Protein AF-0000000072516750 (afdb_homodimer)

Sequence (232 aa):
MKQQMDLGKLLRKIYVVDNKFLSPRYSSKEVYVRATDTNRTIVSALSNLVGMFGQQDIGHKPDIDFPSAADWPVGFVPVAVHTLDKPTDYVSNTCFRYCNFYGEVSALIVVGNMFAMKQQMDLGKLLRKIYVVDNKFLSPRYSSKEVYVRATDTNRTIVSALSNLVGMFGQQDIGHKPDIDFPSAADWPVGFVPVAVHTLDKPTDYVSNTCFRYCNFYGEVSALIVVGNMFA

Radius of gyration: 17.57 Å; Cα contacts (8 Å, |Δi|>4): 391; chains: 2; bounding box: 39×52×45 Å

Foldseek 3Di:
DQVLLVLLLVVLCVCCNPVNVDDLADDCVRDAAEFAPDPVGQVSRQSSVCNNHQAPPSDDDDPPQHHPDPPDPHSGGDDDYHHDPPPPPVPVVCPVCVVPDDPPPPPPPCPDPPPD/DQVLLVLLLVVLCVCCPPVVVDDLADDCVRDAAEFAPDPVGQVSRQSSVCNNHQAPPSDDDDPPQHHPDPPDPHSGGDDDYHHDPPPPPVPVVCPVVVVPDDPPPPPPPCPDPPPD

Solvent-accessible surface area (backbone atoms only — not comparable to full-atom values): 12990 Å² total; per-residue (Å²): 87,59,66,33,19,51,51,14,38,51,49,28,44,48,37,31,65,72,62,52,74,41,67,70,47,90,43,79,79,51,46,50,42,44,28,59,71,44,60,65,36,35,35,36,45,52,24,18,45,32,32,46,56,6,42,70,92,55,72,71,45,74,68,74,58,32,57,83,45,92,68,48,26,54,32,51,44,80,72,49,60,43,49,45,73,63,73,78,48,87,72,60,68,52,59,70,50,66,69,55,82,66,88,45,49,64,48,69,53,71,57,63,80,67,84,116,88,58,67,34,20,51,51,15,36,51,48,29,44,49,38,32,64,73,62,53,75,42,66,69,46,90,44,78,80,51,46,50,43,43,26,60,70,45,60,65,35,36,36,36,44,53,24,19,44,33,32,46,54,5,40,71,89,54,71,71,44,74,68,74,56,33,58,84,45,92,68,48,28,54,31,51,44,80,71,47,61,43,49,43,73,62,74,78,48,86,72,57,67,51,57,71,51,62,70,49,86,64,86,46,51,66,48,68,55,71,60,64,79,68,85,113

Organism: Oesophagostomum dentatum (NCBI:txid61180)

InterPro domains:
  IPR000560 Histidine phosphatase superfamily, clade-2 [PF00328] (1-89)
  IPR000560 Histidine phosphatase superfamily, clade-2 [cd07061] (1-93)
  IPR029033 Histidine phosphatase superfamily [G3DSA:3.40.50.1240] (1-108)
  IPR029033 Histidine phosphatase superfamily [SSF53254] (1-99)
  IPR050645 Histidine Acid Phosphatase [PTHR11567] (1-82)

pLDDT: mean 78.09, std 26.1, range [25.5, 97.94]

Secondary structure (DSSP, 8-state):
-HHHHHHHHHHHIIIIIIS--S-SS--TTTEEEEEESSHHHHHHHHHHHHHHH-STTSS--BTTTB---TTSPBT-----EEEE-----SSTTSTTTTSSSS--EE------GGG-/-HHHHHHHHHHHIIIIIIS--S-SS--TTTEEEEEESSHHHHHHHHHHHHHHH-STTSS--BTTTB---TTSPBT-----EEEE-----SSGGGTTTTS-SS--EE------GGG-

Structure (mmCIF, N/CA/C/O backbone):
data_AF-0000000072516750-model_v1
#
loop_
_entity.id
_entity.type
_entity.pdbx_description
1 polymer 'acid phosphatase'
#
loop_
_atom_site.group_PDB
_atom_site.id
_atom_site.type_symbol
_atom_site.label_atom_id
_atom_site.label_alt_id
_atom_site.label_comp_id
_atom_site.label_asym_id
_atom_site.label_entity_id
_atom_site.label_seq_id
_atom_site.pdbx_PDB_ins_code
_atom_site.Cartn_x
_atom_site.Cartn_y
_atom_site.Cartn_z
_atom_site.occupancy
_atom_site.B_iso_or_equiv
_atom_site.auth_seq_id
_atom_site.auth_comp_id
_atom_site.auth_asym_id
_atom_site.auth_atom_id
_atom_site.pdbx_PDB_model_num
ATOM 1 N N . MET A 1 1 ? -13.133 1.571 -0.778 1 96.75 1 MET A N 1
ATOM 2 C CA . MET A 1 1 ? -11.844 2.193 -1.064 1 96.75 1 MET A CA 1
ATOM 3 C C . MET A 1 1 ? -12.023 3.646 -1.492 1 96.75 1 MET A C 1
ATOM 5 O O . MET A 1 1 ? -11.367 4.539 -0.958 1 96.75 1 MET A O 1
ATOM 9 N N . LYS A 1 2 ? -12.992 3.941 -2.33 1 96.19 2 LYS A N 1
ATOM 10 C CA . LYS A 1 2 ? -13.18 5.309 -2.807 1 96.19 2 LYS A CA 1
ATOM 11 C C . LYS A 1 2 ? -13.523 6.25 -1.657 1 96.19 2 LYS A C 1
ATOM 13 O O . LYS A 1 2 ? -13.016 7.371 -1.593 1 96.19 2 LYS A O 1
ATOM 18 N N . GLN A 1 3 ? -14.414 5.773 -0.803 1 96.12 3 GLN A N 1
ATOM 19 C CA . GLN A 1 3 ? -14.797 6.582 0.349 1 96.12 3 GLN A CA 1
ATOM 20 C C . GLN A 1 3 ? -13.594 6.898 1.227 1 96.12 3 GLN A C 1
ATOM 22 O O . GLN A 1 3 ? -13.438 8.031 1.692 1 96.12 3 GLN A O 1
ATOM 27 N N . GLN A 1 4 ? -12.766 5.93 1.454 1 96.94 4 GLN A N 1
ATOM 28 C CA . GLN A 1 4 ? -11.57 6.137 2.264 1 96.94 4 GLN A CA 1
ATOM 29 C C . GLN A 1 4 ? -10.586 7.066 1.563 1 96.94 4 GLN A C 1
ATOM 31 O O . GLN A 1 4 ? -9.945 7.898 2.209 1 96.94 4 GLN A O 1
ATOM 36 N N . MET A 1 5 ? -10.445 6.977 0.256 1 97.31 5 MET A N 1
ATOM 37 C CA . MET A 1 5 ? -9.602 7.902 -0.496 1 97.31 5 MET A CA 1
ATOM 38 C C . MET A 1 5 ? -10.102 9.336 -0.343 1 97.31 5 MET A C 1
ATOM 40 O O . MET A 1 5 ? -9.305 10.25 -0.127 1 97.31 5 MET A O 1
ATOM 44 N N . ASP A 1 6 ? -11.414 9.469 -0.404 1 96.88 6 ASP A N 1
ATOM 45 C CA . ASP A 1 6 ? -11.992 10.805 -0.267 1 96.88 6 ASP A CA 1
ATOM 46 C C . ASP A 1 6 ? -11.758 11.359 1.135 1 96.88 6 ASP A C 1
ATOM 48 O O . ASP A 1 6 ? -11.5 12.555 1.298 1 96.88 6 ASP A O 1
ATOM 52 N N . LEU A 1 7 ? -11.945 10.477 2.09 1 97.06 7 LEU A N 1
ATOM 53 C CA . LEU A 1 7 ? -11.617 10.898 3.447 1 97.06 7 LEU A CA 1
ATOM 54 C C . LEU A 1 7 ? -10.164 11.328 3.553 1 97.06 7 LEU A C 1
ATOM 56 O O . LEU A 1 7 ? -9.844 12.328 4.203 1 97.06 7 LEU A O 1
ATOM 60 N N . GLY A 1 8 ? -9.266 10.578 2.977 1 96.31 8 GLY A N 1
ATOM 61 C CA . GLY A 1 8 ? -7.859 10.953 2.938 1 96.31 8 GLY A CA 1
ATOM 62 C C . GLY A 1 8 ? -7.621 12.312 2.322 1 96.31 8 GLY A C 1
ATOM 63 O O . GLY A 1 8 ? -6.801 13.094 2.82 1 96.31 8 GLY A O 1
ATOM 64 N N . LYS A 1 9 ? -8.281 12.609 1.269 1 96.75 9 LYS A N 1
ATOM 65 C CA . LYS A 1 9 ? -8.164 13.922 0.633 1 96.75 9 LYS A CA 1
ATOM 66 C C . LYS A 1 9 ? -8.586 15.031 1.589 1 96.75 9 LYS A C 1
ATOM 68 O O . LYS A 1 9 ? -7.965 16.094 1.621 1 96.75 9 LYS A O 1
ATOM 73 N N . LEU A 1 10 ? -9.672 14.766 2.26 1 96.81 10 LEU A N 1
ATOM 74 C CA . LEU A 1 10 ? -10.133 15.75 3.23 1 96.81 10 LEU A CA 1
ATOM 75 C C . LEU A 1 10 ? -9.094 15.969 4.324 1 96.81 10 LEU A C 1
ATOM 77 O O . LEU A 1 10 ? -8.836 17.109 4.723 1 96.81 10 LEU A O 1
ATOM 81 N N . LEU A 1 11 ? -8.477 14.898 4.824 1 95.19 11 LEU A N 1
ATOM 82 C CA . LEU A 1 11 ? -7.441 15.016 5.844 1 95.19 11 LEU A CA 1
ATOM 83 C C . LEU A 1 11 ? -6.246 15.805 5.32 1 95.19 11 LEU A C 1
ATOM 85 O O . LEU A 1 11 ? -5.664 16.609 6.043 1 95.19 11 LEU A O 1
ATOM 89 N N . ARG A 1 12 ? -5.914 15.555 4.141 1 95.81 12 ARG A N 1
ATOM 90 C CA . ARG A 1 12 ? -4.832 16.328 3.541 1 95.81 12 ARG A CA 1
ATOM 91 C C . ARG A 1 12 ? -5.168 17.812 3.52 1 95.81 12 ARG A C 1
ATOM 93 O O . ARG A 1 12 ? -4.324 18.656 3.85 1 95.81 12 ARG A O 1
ATOM 100 N N . LYS A 1 13 ? -6.359 18.109 3.061 1 96.62 13 LYS A N 1
ATOM 101 C CA . LYS A 1 13 ? -6.781 19.516 3.025 1 96.62 13 LYS A CA 1
ATOM 102 C C . LYS A 1 13 ? -6.648 20.156 4.398 1 96.62 13 LYS A C 1
ATOM 104 O O . LYS A 1 13 ? -6.125 21.266 4.52 1 96.62 13 LYS A O 1
ATOM 109 N N . ILE A 1 14 ? -7.008 19.469 5.363 1 95.88 14 ILE A N 1
ATOM 110 C CA . ILE A 1 14 ? -7.047 20.016 6.715 1 95.88 14 ILE A CA 1
ATOM 111 C C . ILE A 1 14 ? -5.625 20.125 7.266 1 95.88 14 ILE A C 1
ATOM 113 O O . ILE A 1 14 ? -5.211 21.188 7.734 1 95.88 14 ILE A O 1
ATOM 117 N N . TYR A 1 15 ? -4.836 19.031 7.203 1 93.56 15 TYR A N 1
ATOM 118 C CA . TYR A 1 15 ? -3.596 18.938 7.965 1 93.56 15 TYR A CA 1
ATOM 119 C C . TYR A 1 15 ? -2.406 19.422 7.145 1 93.56 15 TYR A C 1
ATOM 121 O O . TYR A 1 15 ? -1.373 19.797 7.699 1 93.56 15 TYR A O 1
ATOM 129 N N . VAL A 1 16 ? -2.488 19.359 5.863 1 94.88 16 VAL A N 1
ATOM 130 C CA . VAL A 1 16 ? -1.365 19.75 5.012 1 94.88 16 VAL A CA 1
ATOM 131 C C . VAL A 1 16 ? -1.616 21.125 4.41 1 94.88 16 VAL A C 1
ATOM 133 O O . VAL A 1 16 ? -0.763 22.016 4.492 1 94.88 16 VAL A O 1
ATOM 136 N N . VAL A 1 17 ? -2.781 21.359 3.859 1 96.12 17 VAL A N 1
ATOM 137 C CA . VAL A 1 17 ? -3.049 22.562 3.098 1 96.12 17 VAL A CA 1
ATOM 138 C C . VAL A 1 17 ? -3.451 23.688 4.047 1 96.12 17 VAL A C 1
ATOM 140 O O . VAL A 1 17 ? -2.793 24.734 4.098 1 96.12 17 VAL A O 1
ATOM 143 N N . ASP A 1 18 ? -4.457 23.516 4.793 1 97.19 18 ASP A N 1
ATOM 144 C CA . ASP A 1 18 ? -5.043 24.609 5.578 1 97.19 18 ASP A CA 1
ATOM 145 C C . ASP A 1 18 ? -4.191 24.906 6.809 1 97.19 18 ASP A C 1
ATOM 147 O O . ASP A 1 18 ? -3.861 26.078 7.062 1 97.19 18 ASP A O 1
ATOM 151 N N . ASN A 1 19 ? -3.832 23.859 7.594 1 96.25 19 ASN A N 1
ATOM 152 C CA . ASN A 1 19 ? -3.15 24.078 8.867 1 96.25 19 ASN A CA 1
ATOM 153 C C . ASN A 1 19 ? -1.636 23.969 8.719 1 96.25 19 ASN A C 1
ATOM 155 O O . ASN A 1 19 ? -0.89 24.422 9.594 1 96.25 19 ASN A O 1
ATOM 159 N N . LYS A 1 20 ? -1.204 23.375 7.652 1 95.31 20 LYS A N 1
ATOM 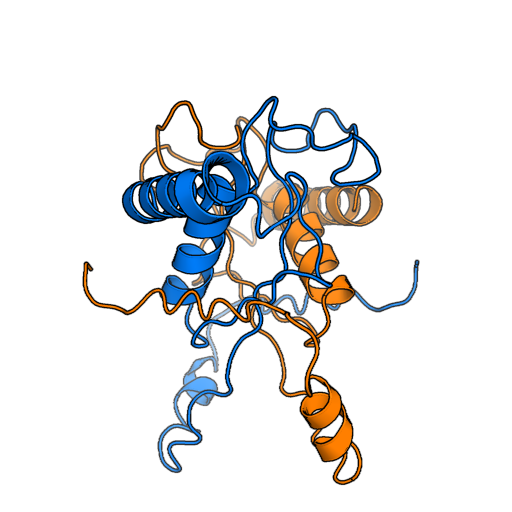160 C CA . LYS A 1 20 ? 0.217 23.203 7.367 1 95.31 20 LYS A CA 1
ATOM 161 C C . LYS A 1 20 ? 0.929 22.516 8.523 1 95.31 20 LYS A C 1
ATOM 163 O O . LYS A 1 20 ? 2.049 22.875 8.883 1 95.31 20 LYS A O 1
ATOM 168 N N . PHE A 1 21 ? 0.2 21.656 9.211 1 94.25 21 PHE A N 1
ATOM 169 C CA . PHE A 1 21 ? 0.727 20.891 10.328 1 94.25 21 PHE A CA 1
ATOM 170 C C . PHE A 1 21 ? 1.684 19.812 9.836 1 94.25 21 PHE A C 1
ATOM 172 O O . PHE A 1 21 ? 2.691 19.516 10.484 1 94.25 21 PHE A O 1
ATOM 179 N N . LEU A 1 22 ? 1.36 19.297 8.688 1 93.19 22 LEU A N 1
ATOM 180 C CA . LEU A 1 22 ? 2.17 18.25 8.086 1 93.19 22 LEU A CA 1
ATOM 181 C C . LEU A 1 22 ? 2.852 18.75 6.816 1 93.19 22 LEU A C 1
ATOM 183 O O . LEU A 1 22 ? 2.332 19.641 6.137 1 93.19 22 LEU A O 1
ATOM 187 N N . SER A 1 23 ? 3.986 18.141 6.57 1 94.19 23 SER A N 1
ATOM 188 C CA . SER A 1 23 ? 4.664 18.422 5.309 1 94.19 23 SER A CA 1
ATOM 189 C C . SER A 1 23 ? 3.838 17.938 4.117 1 94.19 23 SER A C 1
ATOM 191 O O . SER A 1 23 ? 3.086 16.969 4.227 1 94.19 23 SER A O 1
ATOM 193 N N . PRO A 1 24 ? 3.994 18.609 3.008 1 95 24 PRO A N 1
ATOM 194 C CA . PRO A 1 24 ? 3.25 18.188 1.821 1 95 24 PRO A CA 1
ATOM 195 C C . PRO A 1 24 ? 3.623 16.766 1.367 1 95 24 PRO A C 1
ATOM 197 O O . PRO A 1 24 ? 2.789 16.062 0.801 1 95 24 PRO A O 1
ATOM 200 N N . ARG A 1 25 ? 4.859 16.438 1.565 1 96.5 25 ARG A N 1
ATOM 201 C CA . ARG A 1 25 ? 5.312 15.078 1.267 1 96.5 25 ARG A CA 1
ATOM 202 C C . ARG A 1 25 ? 5.238 14.188 2.504 1 96.5 25 ARG A C 1
ATOM 204 O O . ARG A 1 25 ? 5.434 14.664 3.625 1 96.5 25 ARG A O 1
ATOM 211 N N . TYR A 1 26 ? 5.02 12.945 2.275 1 95.5 26 TYR A N 1
ATOM 212 C CA . TYR A 1 26 ? 4.98 12.008 3.391 1 95.5 26 TYR A CA 1
ATOM 213 C C . TYR A 1 26 ? 6.34 11.906 4.074 1 95.5 26 TYR A C 1
ATOM 215 O O . TYR A 1 26 ? 7.375 11.844 3.408 1 95.5 26 TYR A O 1
ATOM 223 N N . SER A 1 27 ? 6.207 11.898 5.352 1 91.75 27 SER A N 1
ATOM 224 C CA . SER A 1 27 ? 7.352 11.609 6.207 1 91.75 27 SER A CA 1
ATOM 225 C C . SER A 1 27 ? 6.957 10.719 7.375 1 91.75 27 SER A C 1
ATOM 227 O O . SER A 1 27 ? 6.039 11.047 8.133 1 91.75 27 SER A O 1
ATOM 229 N N . SER A 1 28 ? 7.711 9.57 7.5 1 89.56 28 SER A N 1
ATOM 230 C CA . SER A 1 28 ? 7.418 8.648 8.594 1 89.56 28 SER A CA 1
ATOM 231 C C . SER A 1 28 ? 7.715 9.289 9.945 1 89.56 28 SER A C 1
ATOM 233 O O . SER A 1 28 ? 7.305 8.766 10.992 1 89.56 28 SER A O 1
ATOM 235 N N . LYS A 1 29 ? 8.422 10.391 9.906 1 87.94 29 LYS A N 1
ATOM 236 C CA . LYS A 1 29 ? 8.711 11.117 11.148 1 87.94 29 LYS A CA 1
ATOM 237 C C . LYS A 1 29 ? 7.496 11.922 11.602 1 87.94 29 LYS A C 1
ATOM 239 O O . LYS A 1 29 ? 7.402 12.297 12.773 1 87.94 29 LYS A O 1
ATOM 244 N N . GLU A 1 30 ? 6.656 12.25 10.633 1 91.94 30 GLU A N 1
ATOM 245 C CA . GLU A 1 30 ? 5.52 13.109 10.93 1 91.94 30 GLU A CA 1
ATOM 246 C C . GLU A 1 30 ? 4.234 12.297 11.07 1 91.94 30 GLU A C 1
ATOM 248 O O . GLU A 1 30 ? 3.299 12.719 11.758 1 91.94 30 GLU A O 1
ATOM 253 N N . VAL A 1 31 ? 4.191 11.156 10.414 1 91.81 31 VAL A N 1
ATOM 254 C CA . VAL A 1 31 ? 2.934 10.43 10.305 1 91.81 31 VAL A CA 1
ATOM 255 C C . VAL A 1 31 ? 3.17 8.945 10.594 1 91.81 31 VAL A C 1
ATOM 257 O O . VAL A 1 31 ? 3.99 8.305 9.938 1 91.81 31 VAL A O 1
ATOM 260 N N . TYR A 1 32 ? 2.521 8.406 11.547 1 89.69 32 TYR A N 1
ATOM 261 C CA . TYR A 1 32 ? 2.504 6.988 11.891 1 89.69 32 TYR A CA 1
ATOM 262 C C . TYR A 1 32 ? 1.104 6.406 11.734 1 89.69 32 TYR A C 1
ATOM 264 O O . TYR A 1 32 ? 0.141 6.934 12.305 1 89.69 32 TYR A O 1
ATOM 272 N N . VAL A 1 33 ? 0.977 5.352 11.023 1 92.19 33 VAL A N 1
ATOM 273 C CA . VAL A 1 33 ? -0.334 4.797 10.703 1 92.19 33 VAL A CA 1
ATOM 274 C C . VAL A 1 33 ? -0.442 3.375 11.258 1 92.19 33 VAL A C 1
ATOM 276 O O . VAL A 1 33 ? 0.438 2.543 11.023 1 92.19 33 VAL A O 1
ATOM 279 N N . ARG A 1 34 ? -1.539 3.154 11.922 1 89.81 34 ARG A N 1
ATOM 280 C CA . ARG A 1 34 ? -1.826 1.821 12.445 1 89.81 34 ARG A CA 1
ATOM 281 C C . ARG A 1 34 ? -3.258 1.406 12.125 1 89.81 34 ARG A C 1
ATOM 283 O O . ARG A 1 34 ? -4.172 2.232 12.148 1 89.81 34 ARG A O 1
ATOM 290 N N . ALA A 1 35 ? -3.391 0.136 11.867 1 89 35 ALA A N 1
ATOM 291 C CA . ALA A 1 35 ? -4.703 -0.463 11.641 1 89 35 ALA A CA 1
ATOM 292 C C . ALA A 1 35 ? -4.848 -1.777 12.406 1 89 35 ALA A C 1
ATOM 294 O O . ALA A 1 35 ? -3.852 -2.361 12.836 1 89 35 ALA A O 1
ATOM 295 N N . THR A 1 36 ? -6.098 -2.213 12.742 1 85.88 36 THR A N 1
ATOM 296 C CA . THR A 1 36 ? -6.285 -3.59 13.18 1 85.88 36 THR A CA 1
ATOM 297 C C . THR A 1 36 ? -5.797 -4.57 12.117 1 85.88 36 THR A C 1
ATOM 299 O O . THR A 1 36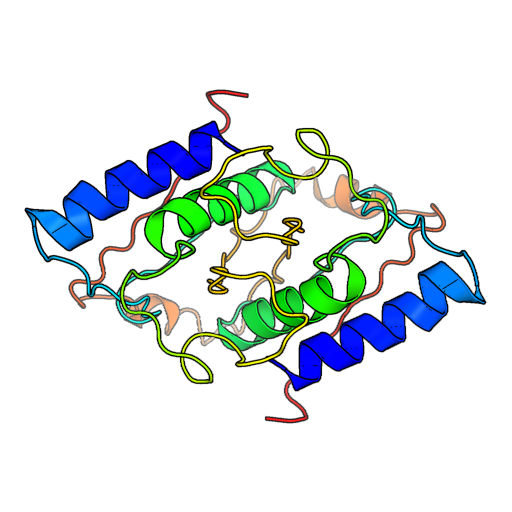 ? -5.785 -4.246 10.93 1 85.88 36 THR A O 1
ATOM 302 N N . ASP A 1 37 ? -5.496 -5.754 12.508 1 84.88 37 ASP A N 1
ATOM 303 C CA . ASP A 1 37 ? -4.832 -6.695 11.609 1 84.88 37 ASP A CA 1
ATOM 304 C C . ASP A 1 37 ? -5.852 -7.52 10.828 1 84.88 37 ASP A C 1
ATOM 306 O O . ASP A 1 37 ? -5.957 -8.734 11.023 1 84.88 37 ASP A O 1
ATOM 310 N N . THR A 1 38 ? -6.613 -6.934 10.008 1 88.31 38 THR A N 1
ATOM 311 C CA . THR A 1 38 ? -7.488 -7.594 9.039 1 88.31 38 THR A CA 1
ATOM 312 C C . THR A 1 38 ? -7.254 -7.043 7.637 1 88.31 38 THR A C 1
ATOM 314 O O . THR A 1 38 ? -6.816 -5.902 7.477 1 88.31 38 THR A O 1
ATOM 317 N N . ASN A 1 39 ? -7.539 -7.809 6.617 1 92 39 ASN A N 1
ATOM 318 C CA . ASN A 1 39 ? -7.379 -7.371 5.234 1 92 39 ASN A CA 1
ATOM 319 C C . ASN A 1 39 ? -8.133 -6.074 4.965 1 92 39 ASN A C 1
ATOM 321 O O . ASN A 1 39 ? -7.594 -5.148 4.355 1 92 39 ASN A O 1
ATOM 325 N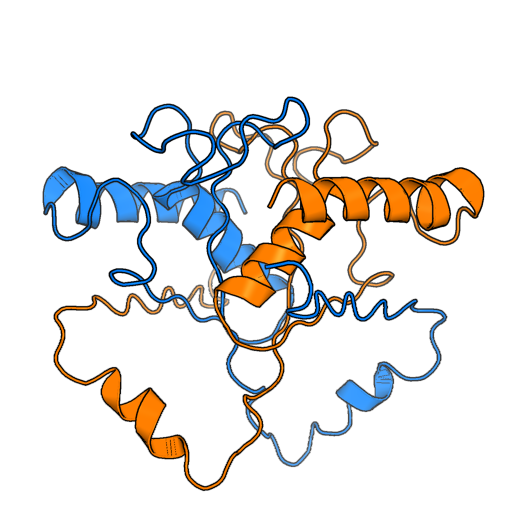 N . ARG A 1 40 ? -9.305 -6.051 5.43 1 93.06 40 ARG A N 1
ATOM 326 C CA . ARG A 1 40 ? -10.18 -4.918 5.133 1 93.06 40 ARG A CA 1
ATOM 327 C C . ARG A 1 40 ? -9.641 -3.637 5.762 1 93.06 40 ARG A C 1
ATOM 329 O O . ARG A 1 40 ? -9.57 -2.598 5.102 1 93.06 40 ARG A O 1
ATOM 336 N N . THR A 1 41 ? -9.258 -3.662 7.023 1 93.69 41 THR A N 1
ATOM 337 C CA . THR A 1 41 ? -8.852 -2.436 7.703 1 93.69 41 THR A CA 1
ATOM 338 C C . THR A 1 41 ? -7.516 -1.938 7.168 1 93.69 41 THR A C 1
ATOM 340 O O . THR A 1 41 ? -7.285 -0.729 7.078 1 93.69 41 THR A O 1
ATOM 343 N N . ILE A 1 42 ? -6.703 -2.832 6.824 1 94.88 42 ILE A N 1
ATOM 344 C CA . ILE A 1 42 ? -5.414 -2.455 6.258 1 94.88 42 ILE A CA 1
ATOM 345 C C . ILE A 1 42 ? -5.621 -1.807 4.891 1 94.88 42 ILE A C 1
ATOM 347 O O . ILE A 1 42 ? -5.09 -0.727 4.621 1 94.88 42 ILE A O 1
ATOM 351 N N . VAL A 1 43 ? -6.457 -2.383 4.066 1 97.75 43 VAL A N 1
ATOM 352 C CA . VAL A 1 43 ? -6.734 -1.848 2.738 1 97.75 43 VAL A CA 1
ATOM 353 C C . VAL A 1 43 ? -7.469 -0.514 2.861 1 97.75 43 VAL A C 1
ATOM 355 O O . VAL A 1 43 ? -7.219 0.412 2.086 1 97.75 43 VAL A O 1
ATOM 358 N N . SER A 1 44 ? -8.344 -0.439 3.881 1 96.88 44 SER A N 1
ATOM 359 C CA . SER A 1 44 ? -9.008 0.832 4.148 1 96.88 44 SER A CA 1
ATOM 360 C C . SER A 1 44 ? -8 1.925 4.48 1 96.88 44 SER A C 1
ATOM 362 O O . SER A 1 44 ? -8.094 3.039 3.961 1 96.88 44 SER A O 1
ATOM 364 N N . ALA A 1 45 ? -7.035 1.603 5.273 1 97 45 ALA A N 1
ATOM 365 C CA . ALA A 1 45 ? -5.992 2.559 5.637 1 97 45 ALA A CA 1
ATOM 366 C C . ALA A 1 45 ? -5.148 2.939 4.426 1 97 45 ALA A C 1
ATOM 368 O O . ALA A 1 45 ? -4.836 4.113 4.223 1 97 45 ALA A O 1
ATOM 369 N N . LEU A 1 46 ? -4.75 1.958 3.611 1 97.94 46 LEU A N 1
ATOM 370 C CA . LEU A 1 46 ? -4.004 2.225 2.387 1 97.94 46 LEU A CA 1
ATOM 371 C C . LEU A 1 46 ? -4.785 3.162 1.47 1 97.94 46 LEU A C 1
ATOM 373 O O . LEU A 1 46 ? -4.207 4.082 0.881 1 97.94 46 LEU A O 1
ATOM 377 N N . SER A 1 47 ? -6.059 2.943 1.389 1 97.62 47 SER A N 1
ATOM 378 C CA . SER A 1 47 ? -6.91 3.771 0.542 1 97.62 47 SER A CA 1
ATOM 379 C C . SER A 1 47 ? -6.977 5.207 1.058 1 97.62 47 SER A C 1
ATOM 381 O O . SER A 1 47 ? -6.957 6.156 0.271 1 97.62 47 SER A O 1
ATOM 383 N N . ASN A 1 48 ? -7.098 5.34 2.334 1 97 48 ASN A N 1
ATOM 384 C CA . ASN A 1 48 ? -7.047 6.66 2.951 1 97 48 ASN A CA 1
ATOM 385 C C . ASN A 1 48 ? -5.742 7.383 2.625 1 97 48 ASN A C 1
ATOM 387 O O . ASN A 1 48 ? -5.754 8.562 2.264 1 97 48 ASN A O 1
ATOM 391 N N . LEU A 1 49 ? -4.645 6.676 2.709 1 97.62 49 LEU A N 1
ATOM 392 C CA . LEU A 1 49 ? -3.316 7.238 2.496 1 97.62 49 LEU A CA 1
ATOM 393 C C . LEU A 1 49 ? -3.113 7.613 1.031 1 97.62 49 LEU A C 1
ATOM 395 O O . LEU A 1 49 ? -2.385 8.562 0.723 1 97.62 49 LEU A O 1
ATOM 399 N N . VAL A 1 50 ? -3.727 6.902 0.107 1 97.75 50 VAL A N 1
ATOM 400 C CA . VAL A 1 50 ? -3.732 7.312 -1.293 1 97.75 50 VAL A CA 1
ATOM 401 C C . VAL A 1 50 ? -4.336 8.711 -1.419 1 97.75 50 VAL A C 1
ATOM 403 O O . VAL A 1 50 ? -3.826 9.547 -2.168 1 97.75 50 VAL A O 1
ATOM 406 N N . GLY A 1 51 ? -5.41 8.906 -0.721 1 97.19 51 GLY A N 1
ATOM 407 C CA . GLY A 1 51 ? -6.004 10.234 -0.728 1 97.19 51 GLY A CA 1
ATOM 408 C C . GLY A 1 51 ? -5.098 11.297 -0.13 1 97.19 51 GLY A C 1
ATOM 409 O O . GLY A 1 51 ? -5.004 12.406 -0.656 1 97.19 51 GLY A O 1
ATOM 410 N N . MET A 1 52 ? -4.418 10.969 0.918 1 96.56 52 MET A N 1
ATOM 411 C CA . MET A 1 52 ? -3.617 11.945 1.649 1 96.56 52 MET A CA 1
ATOM 412 C C . MET A 1 52 ? -2.312 12.234 0.916 1 96.56 52 MET A C 1
ATOM 414 O O . MET A 1 52 ? -1.852 13.383 0.894 1 96.56 52 MET A O 1
ATOM 418 N N . PHE A 1 53 ? -1.72 11.094 0.309 1 96.75 53 PHE A N 1
ATOM 419 C CA . PHE A 1 53 ? -0.34 11.258 -0.133 1 96.75 53 PHE A CA 1
ATOM 420 C C . PHE A 1 53 ? -0.147 10.68 -1.529 1 96.75 53 PHE A C 1
ATOM 422 O O . PHE A 1 53 ? 0.917 10.844 -2.131 1 96.75 53 PHE A O 1
ATOM 429 N N . GLY A 1 54 ? -1.068 9.844 -2.062 1 90.94 54 GLY A N 1
ATOM 430 C CA . GLY A 1 54 ? -0.897 9.094 -3.297 1 90.94 54 GLY A CA 1
ATOM 431 C C . GLY A 1 54 ? -1.487 9.797 -4.508 1 90.94 54 GLY A C 1
ATOM 432 O O . GLY A 1 54 ? -1.938 9.141 -5.449 1 90.94 54 GLY A O 1
ATOM 433 N N . GLN A 1 55 ? -1.545 11.133 -4.648 1 83.31 55 GLN A N 1
ATOM 434 C CA . GLN A 1 55 ? -2.102 11.867 -5.777 1 83.31 55 GLN A CA 1
ATOM 435 C C . GLN A 1 55 ? -0.995 12.461 -6.645 1 83.31 55 GLN A C 1
ATOM 437 O O . GLN A 1 55 ? 0.119 12.688 -6.168 1 83.31 55 GLN A O 1
ATOM 442 N N . GLN A 1 56 ? -1.357 12.633 -7.82 1 84.31 56 GLN A N 1
ATOM 443 C CA . GLN A 1 56 ? -0.405 13.227 -8.75 1 84.31 56 GLN A CA 1
ATOM 444 C C . GLN A 1 56 ? -0.182 14.711 -8.445 1 84.31 56 GLN A C 1
ATOM 446 O O . GLN A 1 56 ? -1.073 15.383 -7.918 1 84.31 56 GLN A O 1
ATOM 451 N N . ASP A 1 57 ? 0.958 15.172 -8.578 1 84.62 57 ASP A N 1
ATOM 452 C CA . ASP A 1 57 ? 1.333 16.578 -8.578 1 84.62 57 ASP A CA 1
ATOM 453 C C . ASP A 1 57 ? 1.132 17.203 -7.199 1 84.62 57 ASP A C 1
ATOM 455 O O . ASP A 1 57 ? 0.594 18.297 -7.082 1 84.62 57 ASP A O 1
ATOM 459 N N . ILE A 1 58 ? 1.378 16.516 -6.156 1 88.06 58 ILE A N 1
ATOM 460 C CA . ILE A 1 58 ? 1.247 17.062 -4.816 1 88.06 58 ILE A CA 1
ATOM 461 C C . ILE A 1 58 ? 2.631 17.266 -4.199 1 88.06 58 ILE A C 1
ATOM 463 O O . ILE A 1 58 ? 2.754 17.469 -2.99 1 88.06 58 ILE A O 1
ATOM 467 N N . GLY A 1 59 ? 3.59 17.172 -5.02 1 90.88 59 GLY A N 1
ATOM 468 C CA . GLY A 1 59 ? 4.906 17.625 -4.59 1 90.88 59 GLY A CA 1
ATOM 469 C C . GLY A 1 59 ? 5.867 16.469 -4.336 1 90.88 59 GLY A C 1
ATOM 470 O O . GLY A 1 59 ? 7.051 16.703 -4.078 1 90.88 59 GLY A O 1
ATOM 471 N N . HIS A 1 60 ? 5.375 15.25 -4.379 1 94.88 60 HIS A N 1
ATOM 472 C CA . HIS A 1 60 ? 6.266 14.117 -4.18 1 94.88 60 HIS A CA 1
ATOM 473 C C . HIS A 1 60 ? 7.309 14.031 -5.293 1 94.88 60 HIS A C 1
ATOM 475 O O . HIS A 1 60 ? 7.059 14.477 -6.414 1 94.88 60 HIS A O 1
ATOM 481 N N . LYS A 1 61 ? 8.438 13.484 -4.938 1 95 61 LYS A N 1
ATOM 482 C CA . LYS A 1 61 ? 9.586 13.477 -5.848 1 95 61 LYS A CA 1
ATOM 483 C C . LYS A 1 61 ? 9.914 12.062 -6.309 1 95 61 LYS A C 1
ATOM 485 O O . LYS A 1 61 ? 10.102 11.164 -5.484 1 95 61 LYS A O 1
ATOM 490 N N . PRO A 1 62 ? 10.086 11.891 -7.645 1 94.62 62 PRO A N 1
ATOM 491 C CA . PRO A 1 62 ? 10.523 10.586 -8.156 1 94.62 62 PRO A CA 1
ATOM 492 C C . PRO A 1 62 ? 11.891 10.164 -7.621 1 94.62 62 PRO A C 1
ATOM 494 O O . PRO A 1 62 ? 12.773 11.008 -7.449 1 94.62 62 PRO A O 1
ATOM 497 N N . ASP A 1 63 ? 12.062 8.859 -7.352 1 95.56 63 ASP A N 1
ATOM 498 C CA . ASP A 1 63 ? 13.297 8.219 -6.891 1 95.56 63 ASP A CA 1
ATOM 499 C C . ASP A 1 63 ? 13.633 8.641 -5.461 1 95.56 63 ASP A C 1
ATOM 501 O O . ASP A 1 63 ? 14.672 8.266 -4.926 1 95.56 63 ASP A O 1
ATOM 505 N N . ILE A 1 64 ? 12.844 9.445 -4.848 1 94.75 64 ILE A N 1
ATOM 506 C CA . ILE A 1 64 ? 12.922 9.734 -3.422 1 94.75 64 ILE A CA 1
ATOM 507 C C . ILE A 1 64 ? 11.727 9.133 -2.697 1 94.75 64 ILE A C 1
ATOM 509 O O . ILE A 1 64 ? 11.883 8.258 -1.842 1 94.75 64 ILE A O 1
ATOM 513 N N . ASP A 1 65 ? 10.523 9.508 -3.166 1 96.19 65 ASP A N 1
ATOM 514 C CA . ASP A 1 65 ? 9.297 9.094 -2.502 1 96.19 65 ASP A CA 1
ATOM 515 C C . ASP A 1 65 ? 8.719 7.84 -3.154 1 96.19 65 ASP A C 1
ATOM 517 O O . ASP A 1 65 ? 7.961 7.094 -2.523 1 96.19 65 ASP A O 1
ATOM 521 N N . PHE A 1 66 ? 9.016 7.633 -4.43 1 96.5 66 PHE A N 1
ATOM 522 C CA . PHE A 1 66 ? 8.617 6.4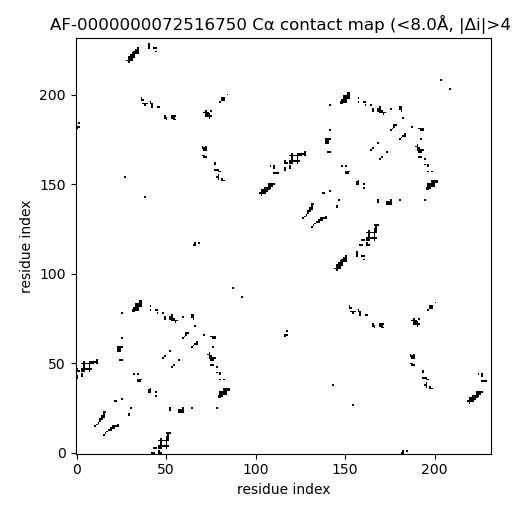96 -5.246 1 96.5 66 PHE A CA 1
ATOM 523 C C . PHE A 1 66 ? 9.562 6.324 -6.43 1 96.5 66 PHE A C 1
ATOM 525 O O . PHE A 1 66 ? 10.266 7.258 -6.812 1 96.5 66 PHE A O 1
ATOM 532 N N . PRO A 1 67 ? 9.648 5.141 -7 1 95.75 67 PRO A N 1
ATOM 533 C CA . PRO A 1 67 ? 10.586 4.965 -8.117 1 95.75 67 PRO A CA 1
ATOM 534 C C . PRO A 1 67 ? 10.094 5.617 -9.406 1 95.75 67 PRO A C 1
ATOM 536 O O . PRO A 1 67 ? 8.891 5.609 -9.688 1 95.75 67 PRO A O 1
ATOM 539 N N . SER A 1 68 ? 11.094 6.168 -10.188 1 93.38 68 SER A N 1
ATOM 540 C CA . SER A 1 68 ? 10.805 6.664 -11.531 1 93.38 68 SER A CA 1
ATOM 541 C C . SER A 1 68 ? 10.703 5.52 -12.531 1 93.38 68 SER A C 1
ATOM 543 O O . SER A 1 68 ? 11.508 5.43 -13.461 1 93.38 68 SER A O 1
ATOM 545 N N . ALA A 1 69 ? 9.953 4.523 -12.281 1 94.62 69 ALA A N 1
ATOM 546 C CA . ALA A 1 69 ? 9.773 3.357 -13.141 1 94.62 69 ALA A CA 1
ATOM 547 C C . ALA A 1 69 ? 8.43 3.412 -13.859 1 94.62 69 ALA A C 1
ATOM 549 O O . ALA A 1 69 ? 7.418 3.797 -13.273 1 94.62 69 ALA A O 1
ATOM 550 N N . ALA A 1 70 ? 8.453 3 -15.172 1 91.56 70 ALA A N 1
ATOM 551 C CA . ALA A 1 70 ? 7.246 3.078 -15.992 1 91.56 70 ALA A CA 1
ATOM 552 C C . ALA A 1 70 ? 6.148 2.17 -15.445 1 91.56 70 ALA A C 1
ATOM 554 O O . ALA A 1 70 ? 4.961 2.453 -15.617 1 91.56 70 ALA A O 1
ATOM 555 N N . ASP A 1 71 ? 6.543 1.164 -14.758 1 93.56 71 ASP A N 1
ATOM 556 C CA . ASP A 1 71 ? 5.562 0.175 -14.32 1 93.56 71 ASP A CA 1
ATOM 557 C C . ASP A 1 71 ? 5.074 0.474 -12.906 1 93.56 71 ASP A C 1
ATOM 559 O O . ASP A 1 71 ? 4.219 -0.239 -12.375 1 93.56 71 ASP A O 1
ATOM 563 N N . TRP A 1 72 ? 5.582 1.552 -12.32 1 96.44 72 TRP A N 1
ATOM 564 C CA . TRP A 1 72 ? 5.074 1.98 -11.023 1 96.44 72 TRP A CA 1
ATOM 565 C C . TRP A 1 72 ? 3.734 2.691 -11.172 1 96.44 72 TRP A C 1
ATOM 567 O O . TRP A 1 72 ? 3.549 3.5 -12.086 1 96.44 72 TRP A O 1
ATOM 577 N N . PRO A 1 73 ? 2.768 2.389 -10.305 1 96.5 73 PRO A N 1
ATOM 578 C CA . PRO A 1 73 ? 1.488 3.092 -10.414 1 96.5 73 PRO A CA 1
ATOM 579 C C . PRO A 1 73 ? 1.635 4.605 -10.305 1 96.5 73 PRO A C 1
ATOM 581 O O . PRO A 1 73 ? 2.178 5.105 -9.312 1 96.5 73 PRO A O 1
ATOM 584 N N . VAL A 1 74 ? 1.136 5.27 -11.242 1 93.75 74 VAL A N 1
ATOM 585 C CA . VAL A 1 74 ? 1.322 6.715 -11.305 1 93.75 74 VAL A CA 1
ATOM 586 C C . VAL A 1 74 ? 0.596 7.383 -10.141 1 93.75 74 VAL A C 1
ATOM 588 O O . VAL A 1 74 ? -0.617 7.223 -9.984 1 93.75 74 VAL A O 1
ATOM 591 N N . GLY A 1 75 ? 1.356 8.094 -9.328 1 94.06 75 GLY A N 1
ATOM 592 C CA . GLY A 1 75 ? 0.757 8.805 -8.211 1 94.06 75 GLY A CA 1
ATOM 593 C C . GLY A 1 75 ? 0.804 8.023 -6.91 1 94.06 75 GLY A C 1
ATOM 594 O O . GLY A 1 75 ? 0.407 8.531 -5.859 1 94.06 75 GLY A O 1
ATOM 595 N N . PHE A 1 76 ? 1.32 6.828 -6.93 1 97.5 76 PHE A N 1
ATOM 596 C CA . PHE A 1 76 ? 1.332 6.02 -5.715 1 97.5 76 PHE A CA 1
ATOM 597 C C . PHE A 1 76 ? 2.6 6.273 -4.91 1 97.5 76 PHE A C 1
ATOM 599 O O . PHE A 1 76 ? 3.709 6.156 -5.434 1 97.5 76 PHE A O 1
ATOM 606 N N . VAL A 1 77 ? 2.414 6.66 -3.73 1 97.81 77 VAL A N 1
ATOM 607 C CA . VAL A 1 77 ? 3.473 6.781 -2.732 1 97.81 77 VAL A CA 1
ATOM 608 C C . VAL A 1 77 ? 3.262 5.754 -1.626 1 97.81 77 VAL A C 1
ATOM 610 O O . VAL A 1 77 ? 2.283 5.828 -0.878 1 97.81 77 VAL A O 1
ATOM 613 N N . PRO A 1 78 ? 4.152 4.762 -1.487 1 97.81 78 PRO A N 1
ATOM 614 C CA . PRO A 1 78 ? 3.943 3.742 -0.458 1 97.81 78 PRO A CA 1
ATOM 615 C C . PRO A 1 78 ? 4.117 4.285 0.958 1 97.81 78 PRO A C 1
ATOM 617 O O . PRO A 1 78 ? 5.094 4.988 1.238 1 97.81 78 PRO A O 1
ATOM 620 N N . VAL A 1 79 ? 3.148 4.062 1.754 1 97.31 79 VAL A N 1
ATOM 621 C CA . VAL A 1 79 ? 3.16 4.43 3.166 1 97.31 79 VAL A CA 1
ATOM 622 C C . VAL A 1 79 ? 2.951 3.184 4.027 1 97.31 79 VAL A C 1
ATOM 624 O O . VAL A 1 79 ? 2.043 2.389 3.77 1 97.31 79 VAL A O 1
ATOM 627 N N . ALA A 1 80 ? 3.805 3.039 5.035 1 96.12 80 ALA A N 1
ATOM 628 C CA . ALA A 1 80 ? 3.717 1.861 5.895 1 96.12 80 ALA A CA 1
ATOM 629 C C . ALA A 1 80 ? 2.48 1.924 6.785 1 96.12 80 ALA A C 1
ATOM 631 O O . ALA A 1 80 ? 2.252 2.924 7.473 1 96.12 80 ALA A O 1
ATOM 632 N N . VAL A 1 81 ? 1.7 0.838 6.734 1 95.19 81 VAL A N 1
ATOM 633 C CA . VAL A 1 81 ? 0.603 0.642 7.676 1 95.19 81 VAL A CA 1
ATOM 634 C C . VAL A 1 81 ? 0.968 -0.454 8.672 1 95.19 81 VAL A C 1
ATOM 636 O O . VAL A 1 81 ? 1.116 -1.62 8.297 1 95.19 81 VAL A O 1
ATOM 639 N N . HIS A 1 82 ? 1.151 -0.114 9.906 1 90.94 82 HIS A N 1
ATOM 640 C CA . HIS A 1 82 ? 1.447 -1.067 10.969 1 90.94 82 HIS A CA 1
ATOM 641 C C . HIS A 1 82 ? 0.171 -1.695 11.516 1 90.94 82 HIS A C 1
ATOM 643 O O . HIS A 1 82 ? -0.923 -1.159 11.32 1 90.94 82 HIS A O 1
ATOM 649 N N . THR A 1 83 ? 0.322 -2.898 12.055 1 87.38 83 THR A N 1
ATOM 650 C CA . THR A 1 83 ? -0.892 -3.531 12.555 1 87.38 83 THR A CA 1
ATOM 651 C C . THR A 1 83 ? -0.777 -3.807 14.055 1 87.38 83 THR A C 1
ATOM 653 O O . THR A 1 83 ? 0.325 -3.99 14.57 1 87.38 83 THR A O 1
ATOM 656 N N . LEU A 1 84 ? -1.834 -3.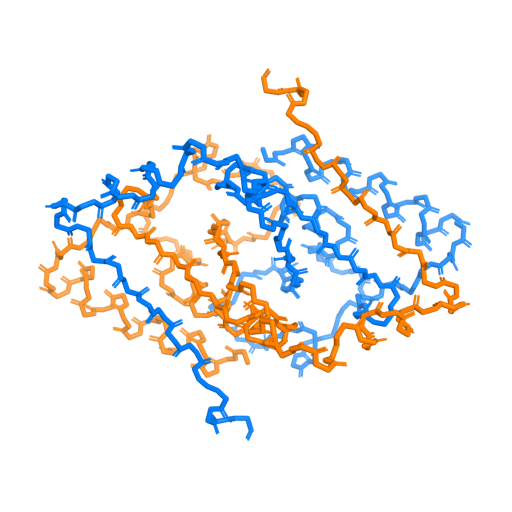719 14.75 1 77.19 84 LEU A N 1
ATOM 657 C CA . LEU A 1 84 ? -1.95 -4.102 16.156 1 77.19 84 LEU A CA 1
ATOM 658 C C . LEU A 1 84 ? -2.234 -5.594 16.281 1 77.19 84 LEU A C 1
ATOM 660 O O . LEU A 1 84 ? -2.83 -6.199 15.391 1 77.19 84 LEU A O 1
ATOM 664 N N . ASP A 1 85 ? -1.428 -6.219 17.266 1 60.34 85 ASP A N 1
ATOM 665 C CA . ASP A 1 85 ? -1.74 -7.621 17.516 1 60.34 85 ASP A CA 1
ATOM 666 C C . ASP A 1 85 ? -3.248 -7.836 17.641 1 60.34 85 ASP A C 1
ATOM 668 O O . ASP A 1 85 ? -3.975 -6.938 18.078 1 60.34 85 ASP A O 1
ATOM 672 N N . LYS A 1 86 ? -3.625 -8.859 16.859 1 51.94 86 LYS A N 1
ATOM 673 C CA . LYS A 1 86 ? -4.996 -9.219 17.219 1 51.94 86 LYS A CA 1
ATOM 674 C C . LYS A 1 86 ? -5.195 -9.211 18.734 1 51.94 86 LYS A C 1
ATOM 676 O O . LYS A 1 86 ? -4.273 -9.523 19.484 1 51.94 86 LYS A O 1
ATOM 681 N N . PRO A 1 87 ? -6.027 -8.383 19.266 1 42.25 87 PRO A N 1
ATOM 682 C CA . PRO A 1 87 ? -6.164 -8.695 20.688 1 42.25 87 PRO A CA 1
ATOM 683 C C . PRO A 1 87 ? -5.98 -10.18 20.984 1 42.25 87 PRO A C 1
ATOM 685 O O . PRO A 1 87 ? -6.309 -11.023 20.156 1 42.25 87 PRO A O 1
ATOM 688 N N . THR A 1 88 ? -4.793 -10.531 21.703 1 38.34 88 THR A N 1
ATOM 689 C CA . THR A 1 88 ? -4.875 -11.875 22.25 1 38.34 88 THR A CA 1
ATOM 690 C C . THR A 1 88 ? -6.309 -12.219 22.656 1 38.34 88 THR A C 1
ATOM 692 O O . THR A 1 88 ? -6.805 -11.727 23.672 1 38.34 88 THR A O 1
ATOM 695 N N . ASP A 1 89 ? -7.266 -12.094 22.109 1 34.97 89 ASP A N 1
ATOM 696 C CA . ASP A 1 89 ? -8.281 -12.984 22.672 1 34.97 89 ASP A CA 1
ATOM 697 C C . ASP A 1 89 ? -7.715 -14.375 22.922 1 34.97 89 ASP A C 1
ATOM 699 O O . ASP A 1 89 ? -7.012 -14.93 22.078 1 34.97 89 ASP A O 1
ATOM 703 N N . TYR A 1 90 ? -7.406 -14.781 24.25 1 34.91 90 TYR A N 1
ATOM 704 C CA . TYR A 1 90 ? -7.113 -16.141 24.672 1 34.91 90 TYR A CA 1
ATOM 705 C C . TYR A 1 90 ? -7.707 -17.156 23.719 1 34.91 90 TYR A C 1
ATOM 707 O O . TYR A 1 90 ? -7.234 -18.297 23.625 1 34.91 90 TYR A O 1
ATOM 715 N N . VAL A 1 91 ? -8.961 -16.984 23.359 1 31.08 91 VAL A N 1
ATOM 716 C CA . VAL A 1 91 ? -9.625 -18.078 22.641 1 31.08 91 VAL A CA 1
ATOM 717 C C . VAL A 1 91 ? -9.141 -18.109 21.203 1 31.08 91 VAL A C 1
ATOM 719 O O . VAL A 1 91 ? -9.281 -19.125 20.516 1 31.08 91 VAL A O 1
ATOM 722 N N . SER A 1 92 ? -8.93 -16.969 20.625 1 33 92 SER A N 1
ATOM 723 C CA . SER A 1 92 ? -8.945 -17.078 19.172 1 33 92 SER A CA 1
ATOM 724 C C . SER A 1 92 ? -7.578 -17.484 18.625 1 33 92 SER A C 1
ATOM 726 O O . SER A 1 92 ? -7.043 -16.828 17.734 1 33 92 SER A O 1
ATOM 728 N N . ASN A 1 93 ? -6.656 -17.891 19.406 1 34.59 93 ASN A N 1
ATOM 729 C CA . ASN A 1 93 ? -5.504 -18.609 18.875 1 34.59 93 ASN A CA 1
ATOM 730 C C . ASN A 1 93 ? -5.895 -19.531 17.719 1 34.59 93 ASN A C 1
ATOM 732 O O . ASN A 1 93 ? -5.043 -20.203 17.141 1 34.59 93 ASN A O 1
ATOM 736 N N . THR A 1 94 ? -7.172 -19.969 17.828 1 30.05 94 THR A N 1
ATOM 737 C CA . THR A 1 94 ? -7.555 -21.062 16.953 1 30.05 94 THR A CA 1
ATOM 738 C C . THR A 1 94 ? -7.605 -20.625 15.5 1 30.05 94 THR A C 1
ATOM 740 O O . THR A 1 94 ? -7.539 -21.453 14.586 1 30.05 94 THR A O 1
ATOM 743 N N . CYS A 1 95 ? -8.094 -19.344 15.391 1 30.7 95 CYS A N 1
ATOM 744 C CA . CYS A 1 95 ? -8.445 -19.188 13.984 1 30.7 95 CYS A CA 1
ATOM 745 C C . CYS A 1 95 ? -7.199 -19.062 13.117 1 30.7 95 CYS A C 1
ATOM 747 O O . CYS A 1 95 ? -7.289 -19.062 11.891 1 30.7 95 CYS A O 1
ATOM 749 N N . PHE A 1 96 ? -6.227 -18.484 13.711 1 32.97 96 PHE A N 1
ATOM 750 C CA . PHE A 1 96 ? -5.09 -18.469 12.797 1 32.97 96 PHE A CA 1
ATOM 751 C C . PHE A 1 96 ? -4.707 -19.891 12.406 1 32.97 96 PHE A C 1
ATOM 753 O O . PHE A 1 96 ? -3.881 -20.094 11.508 1 32.97 96 PHE A O 1
ATOM 760 N N . ARG A 1 97 ? -5.078 -20.875 13.289 1 31.84 97 ARG A N 1
ATOM 761 C CA . ARG A 1 97 ? -4.867 -22.281 12.93 1 31.84 97 ARG A CA 1
ATOM 762 C C . ARG A 1 97 ? -5.539 -22.594 11.594 1 31.84 97 ARG A C 1
ATOM 764 O O . ARG A 1 97 ? -5.141 -23.547 10.906 1 31.84 97 ARG A O 1
ATOM 771 N N . TYR A 1 98 ? -6.75 -22 11.5 1 31.44 98 TYR A N 1
ATOM 772 C CA . TYR A 1 98 ? -7.426 -22.516 10.32 1 31.44 98 TYR A CA 1
ATOM 773 C C . TYR A 1 98 ? -6.695 -22.109 9.047 1 31.44 98 TYR A C 1
ATOM 775 O O . TYR A 1 98 ? -7.203 -22.312 7.941 1 31.44 98 TYR A O 1
ATOM 783 N N . CYS A 1 99 ? -5.867 -21.078 9.156 1 35.12 99 CYS A N 1
ATOM 784 C CA . CYS A 1 99 ? -5.078 -21.062 7.934 1 35.12 99 CYS A CA 1
ATOM 785 C C . CYS A 1 99 ? -4.473 -22.438 7.656 1 35.12 99 CYS A C 1
ATOM 787 O O . CYS A 1 99 ? -3.254 -22.562 7.543 1 35.12 99 CYS A O 1
ATOM 789 N N . ASN A 1 100 ? -4.832 -23.516 8.438 1 31.25 100 ASN A N 1
ATOM 790 C CA . ASN A 1 100 ? -4.297 -24.844 8.117 1 31.25 100 ASN A CA 1
ATOM 791 C C . ASN A 1 100 ? -4.07 -25 6.613 1 31.25 100 ASN A C 1
ATOM 793 O O . ASN A 1 100 ? -2.926 -25.047 6.156 1 31.25 100 ASN A O 1
ATOM 797 N N . PHE A 1 101 ? -4.84 -26.109 5.969 1 31.23 101 PHE A N 1
ATOM 798 C CA . PHE A 1 101 ? -4.645 -27.031 4.852 1 31.23 101 PHE A CA 1
ATOM 799 C C . PHE A 1 101 ? -4.809 -26.312 3.52 1 31.23 101 PHE A C 1
ATOM 801 O O . PHE A 1 101 ? -4.863 -26.938 2.465 1 31.23 101 PHE A O 1
ATOM 808 N N . TYR A 1 102 ? -5.484 -25.141 3.438 1 34.91 102 TYR A N 1
ATOM 809 C CA . TYR A 1 102 ? -5.664 -24.875 2.012 1 34.91 102 TYR A CA 1
ATOM 810 C C . TYR A 1 102 ? -4.332 -24.594 1.337 1 34.91 102 TYR A C 1
ATOM 812 O O . TYR A 1 102 ? -3.381 -24.156 1.989 1 34.91 102 TYR A O 1
ATOM 820 N N . GLY A 1 103 ? -4.086 -25.047 0.127 1 35.91 103 GLY A N 1
ATOM 821 C CA . GLY A 1 103 ? -3.059 -24.766 -0.865 1 35.91 103 GLY A CA 1
ATOM 822 C C . GLY A 1 103 ? -2.637 -23.312 -0.894 1 35.91 103 GLY A C 1
ATOM 823 O O . GLY A 1 103 ? -2.188 -22.797 -1.927 1 35.91 103 GLY A O 1
ATOM 824 N N . GLU A 1 104 ? -2.988 -22.656 0.16 1 41.16 104 GLU A N 1
ATOM 825 C CA . GLU A 1 104 ? -2.572 -21.266 0.124 1 41.16 104 GLU A CA 1
ATOM 826 C C . GLU A 1 104 ? -1.051 -21.141 0.115 1 41.16 104 GLU A C 1
ATOM 828 O O . GLU A 1 104 ? -0.362 -21.844 0.866 1 41.16 104 GLU A O 1
ATOM 833 N N . VAL A 1 105 ? -0.577 -20.781 -0.947 1 41.81 105 VAL A N 1
ATOM 834 C CA . VAL A 1 105 ? 0.812 -20.328 -0.974 1 41.81 105 VAL A CA 1
ATOM 835 C C . VAL A 1 105 ? 0.998 -19.156 -0.015 1 41.81 105 VAL A C 1
ATOM 837 O O . VAL A 1 105 ? 0.375 -18.109 -0.183 1 41.81 105 VAL A O 1
ATOM 840 N N . SER A 1 106 ? 1.078 -19.5 1.253 1 43.72 106 SER A N 1
ATOM 841 C CA . SER A 1 106 ? 1.624 -18.438 2.088 1 43.72 106 SER A CA 1
ATOM 842 C C . SER A 1 106 ? 3.01 -18 1.61 1 43.72 106 SER A C 1
ATOM 844 O O . SER A 1 106 ? 3.93 -18.828 1.559 1 43.72 106 SER A O 1
ATOM 846 N N . ALA A 1 107 ? 3.113 -17.266 0.62 1 39.81 107 ALA A N 1
ATOM 847 C CA . ALA A 1 107 ? 4.418 -16.688 0.292 1 39.81 107 ALA A CA 1
ATOM 848 C C . ALA A 1 107 ? 4.859 -15.688 1.348 1 39.81 107 ALA A C 1
ATOM 850 O O . ALA A 1 107 ? 4.168 -14.695 1.591 1 39.81 107 ALA A O 1
ATOM 851 N N . LEU A 1 108 ? 5.461 -16.125 2.389 1 38.03 108 LEU A N 1
ATOM 852 C CA . LEU A 1 108 ? 6.242 -15.172 3.182 1 38.03 108 LEU A CA 1
ATOM 853 C C . LEU A 1 108 ? 7.141 -14.328 2.285 1 38.03 108 LEU A C 1
ATOM 855 O O . LEU A 1 108 ? 8.07 -14.844 1.668 1 38.03 108 LEU A O 1
ATOM 859 N N . ILE A 1 109 ? 6.609 -13.414 1.588 1 41.25 109 ILE A N 1
ATOM 860 C CA . ILE A 1 109 ? 7.531 -12.445 1.005 1 41.25 109 ILE A CA 1
ATOM 861 C C . ILE A 1 109 ? 8.461 -11.898 2.088 1 41.25 109 ILE A C 1
ATOM 863 O O . ILE A 1 109 ? 8.039 -11.102 2.93 1 41.25 109 ILE A O 1
ATOM 867 N N . VAL A 1 110 ? 9.289 -12.734 2.602 1 37.66 110 VAL A N 1
ATOM 868 C CA . VAL A 1 110 ? 10.328 -12.227 3.49 1 37.66 110 VAL A CA 1
ATOM 869 C C . VAL A 1 110 ? 11.195 -11.219 2.744 1 37.66 110 VAL A C 1
ATOM 871 O O . VAL A 1 110 ? 11.938 -11.586 1.827 1 37.66 110 VAL A O 1
ATOM 874 N N . VAL A 1 111 ? 10.758 -9.992 2.602 1 40.53 111 VAL A N 1
ATOM 875 C CA . VAL A 1 111 ? 11.602 -8.922 2.088 1 40.53 111 VAL A CA 1
ATOM 876 C C . VAL A 1 111 ? 12.773 -8.688 3.041 1 40.53 111 VAL A C 1
ATOM 878 O O . VAL A 1 111 ? 12.586 -8.133 4.129 1 40.53 111 VAL A O 1
ATOM 881 N N . GLY A 1 112 ? 13.5 -9.734 3.281 1 35.91 112 GLY A N 1
ATOM 882 C CA . GLY A 1 112 ? 14.672 -9.57 4.133 1 35.91 112 GLY A CA 1
ATOM 883 C C . GLY A 1 112 ? 15.516 -8.367 3.76 1 35.91 112 GLY A C 1
ATOM 884 O O . GLY A 1 112 ? 15.422 -7.863 2.639 1 35.91 112 GLY A O 1
ATOM 885 N N . ASN A 1 113 ? 16.016 -7.621 4.91 1 34.59 113 ASN A N 1
ATOM 886 C CA . ASN A 1 113 ? 17 -6.551 4.965 1 34.59 113 ASN A CA 1
ATOM 887 C C . ASN A 1 113 ? 18.141 -6.785 3.979 1 34.59 113 ASN A C 1
ATOM 889 O O . ASN A 1 113 ? 19.203 -6.172 4.086 1 34.59 113 ASN A O 1
ATOM 893 N N . MET A 1 114 ? 18.156 -7.77 3.326 1 31.31 114 MET A N 1
ATOM 894 C CA . MET A 1 114 ? 19.484 -7.914 2.74 1 31.31 114 MET A CA 1
ATOM 895 C C . MET A 1 114 ? 19.828 -6.723 1.847 1 31.31 114 MET A C 1
ATOM 897 O O . MET A 1 114 ? 20.984 -6.297 1.783 1 31.31 114 MET A O 1
ATOM 901 N N . PHE A 1 115 ? 19.141 -6.512 0.715 1 30.95 115 PHE A N 1
ATOM 902 C CA . PHE A 1 115 ? 19.781 -5.605 -0.227 1 30.95 115 PHE A CA 1
ATOM 903 C C . PHE A 1 115 ? 19.516 -4.152 0.155 1 30.95 115 PHE A C 1
ATOM 905 O O . PHE A 1 115 ? 19.766 -3.242 -0.637 1 30.95 115 PHE A O 1
ATOM 912 N N . ALA A 1 116 ? 19.375 -3.676 1.212 1 26.11 116 ALA A N 1
ATOM 913 C CA . ALA A 1 116 ? 19.438 -2.242 1.48 1 26.11 116 ALA A CA 1
ATOM 914 C C . ALA A 1 116 ? 20.875 -1.72 1.307 1 26.11 116 ALA A C 1
ATOM 916 O O . ALA A 1 116 ? 21.828 -2.4 1.662 1 26.11 116 ALA A O 1
ATOM 917 N N . MET B 1 1 ? 12.852 0.311 -3.59 1 96.75 1 MET B N 1
ATOM 918 C CA . MET B 1 1 ? 11.492 0.05 -4.07 1 96.75 1 MET B CA 1
ATOM 919 C C . MET B 1 1 ? 11.523 -0.548 -5.473 1 96.75 1 MET B C 1
ATOM 921 O O . MET B 1 1 ? 10.883 -1.574 -5.723 1 96.75 1 MET B O 1
ATOM 925 N N . LYS B 1 2 ? 12.336 -0.036 -6.367 1 96.12 2 LYS B N 1
ATOM 926 C CA . LYS B 1 2 ? 12.367 -0.538 -7.738 1 96.12 2 LYS B CA 1
ATOM 927 C C . LYS B 1 2 ? 12.805 -1.998 -7.781 1 96.12 2 LYS B C 1
ATOM 929 O O . LYS B 1 2 ? 12.234 -2.801 -8.523 1 96.12 2 LYS B O 1
ATOM 934 N N . GLN B 1 3 ? 13.844 -2.287 -7 1 96.12 3 GLN B N 1
ATOM 935 C CA . GLN B 1 3 ? 14.336 -3.66 -6.945 1 96.12 3 GLN B CA 1
ATOM 936 C C . GLN B 1 3 ? 13.242 -4.613 -6.465 1 96.12 3 GLN B C 1
ATOM 938 O O . GLN B 1 3 ? 13.078 -5.703 -7.016 1 96.12 3 GLN B O 1
ATOM 943 N N . GLN B 1 4 ? 12.516 -4.215 -5.469 1 97.12 4 GLN B N 1
ATOM 944 C CA . GLN B 1 4 ? 11.438 -5.043 -4.949 1 97.12 4 GLN B CA 1
ATOM 945 C C . GLN B 1 4 ? 10.305 -5.172 -5.965 1 97.12 4 GLN B C 1
ATOM 947 O O . GLN B 1 4 ? 9.711 -6.242 -6.105 1 97.12 4 GLN B O 1
ATOM 952 N N . MET B 1 5 ? 9.984 -4.137 -6.695 1 97.38 5 MET B N 1
ATOM 953 C CA . MET B 1 5 ? 8.984 -4.211 -7.758 1 97.38 5 MET B CA 1
ATOM 954 C C . MET B 1 5 ? 9.398 -5.215 -8.828 1 97.38 5 MET B C 1
ATOM 956 O O . MET B 1 5 ? 8.586 -6.02 -9.281 1 97.38 5 MET B O 1
ATOM 960 N N . ASP B 1 6 ? 10.672 -5.172 -9.156 1 96.94 6 ASP B N 1
ATOM 961 C CA . ASP B 1 6 ? 11.172 -6.094 -10.164 1 96.94 6 ASP B CA 1
ATOM 962 C C . ASP B 1 6 ? 11.102 -7.539 -9.672 1 96.94 6 ASP B C 1
ATOM 964 O O . ASP B 1 6 ? 10.789 -8.445 -10.445 1 96.94 6 ASP B O 1
ATOM 968 N N . LEU B 1 7 ? 11.492 -7.688 -8.422 1 97.12 7 LEU B N 1
ATOM 969 C CA . LEU B 1 7 ? 11.328 -9.016 -7.84 1 97.12 7 LEU B CA 1
ATOM 970 C C . LEU B 1 7 ? 9.875 -9.461 -7.895 1 97.12 7 LEU B C 1
ATOM 972 O O . LEU B 1 7 ? 9.594 -10.625 -8.203 1 97.12 7 LEU B O 1
ATOM 976 N N . GLY B 1 8 ? 8.953 -8.602 -7.566 1 96.38 8 GLY B N 1
ATOM 977 C CA . GLY B 1 8 ? 7.535 -8.898 -7.676 1 96.38 8 GLY B CA 1
ATOM 978 C C . GLY B 1 8 ? 7.121 -9.32 -9.078 1 96.38 8 GLY B C 1
ATOM 979 O O . GLY B 1 8 ? 6.332 -10.258 -9.242 1 96.38 8 GLY B O 1
ATOM 980 N N . LYS B 1 9 ? 7.609 -8.664 -10.055 1 96.75 9 LYS B N 1
ATOM 981 C CA . LYS B 1 9 ? 7.32 -9.031 -11.438 1 96.75 9 LYS B CA 1
ATOM 982 C C . LYS B 1 9 ? 7.797 -10.445 -11.742 1 96.75 9 LYS B C 1
ATOM 984 O O . LYS B 1 9 ? 7.117 -11.195 -12.445 1 96.75 9 LYS B O 1
ATOM 989 N N . LEU B 1 10 ? 8.984 -10.719 -11.281 1 96.88 10 LEU B N 1
ATOM 990 C CA . LEU B 1 10 ? 9.508 -12.062 -11.477 1 96.88 10 LEU B CA 1
ATOM 991 C C . LEU B 1 10 ? 8.617 -13.109 -10.812 1 96.88 10 LEU B C 1
ATOM 993 O O . LEU B 1 10 ? 8.344 -14.156 -11.391 1 96.88 10 LEU B O 1
ATOM 997 N N . LEU B 1 11 ? 8.148 -12.836 -9.594 1 95.38 11 LEU B N 1
ATOM 998 C CA . LEU B 1 11 ? 7.262 -13.758 -8.891 1 95.38 11 LEU B CA 1
ATOM 999 C C . LEU B 1 11 ? 5.957 -13.945 -9.656 1 95.38 11 LEU B C 1
ATOM 1001 O O . LEU B 1 11 ? 5.43 -15.055 -9.734 1 95.38 11 LEU B O 1
ATOM 1005 N N . ARG B 1 12 ? 5.48 -12.906 -10.156 1 95.88 12 ARG B N 1
ATOM 1006 C CA . ARG B 1 12 ? 4.277 -13.016 -10.977 1 95.88 12 ARG B CA 1
ATOM 1007 C C . ARG B 1 12 ? 4.508 -13.93 -12.172 1 95.88 12 ARG B C 1
ATOM 1009 O O . ARG B 1 12 ? 3.668 -14.781 -12.484 1 95.88 12 ARG B O 1
ATOM 1016 N N . LYS B 1 13 ? 5.605 -13.695 -12.844 1 96.69 13 LYS B N 1
ATOM 1017 C CA . LYS B 1 13 ? 5.926 -14.531 -14 1 96.69 13 LYS B CA 1
ATOM 1018 C C . LYS B 1 13 ? 5.945 -16.016 -13.609 1 96.69 13 LYS B C 1
ATOM 1020 O O . LYS B 1 13 ? 5.371 -16.844 -14.305 1 96.69 13 LYS B O 1
ATOM 1025 N N . ILE B 1 14 ? 6.484 -16.297 -12.547 1 96.06 14 ILE B N 1
ATOM 1026 C CA . ILE B 1 14 ? 6.672 -17.672 -12.117 1 96.06 14 ILE B CA 1
ATOM 1027 C C . ILE B 1 14 ? 5.34 -18.25 -11.648 1 96.06 14 ILE B C 1
ATOM 1029 O O . ILE B 1 14 ? 4.922 -19.312 -12.109 1 96.06 14 ILE B O 1
ATOM 1033 N N . TYR B 1 15 ? 4.621 -17.547 -10.734 1 94 15 TYR B N 1
ATOM 1034 C CA . TYR B 1 15 ? 3.516 -18.141 -10 1 94 15 TYR B CA 1
ATOM 1035 C C . TYR B 1 15 ? 2.191 -17.906 -10.711 1 94 15 TYR B C 1
ATOM 1037 O O . TYR B 1 15 ? 1.222 -18.641 -10.5 1 94 15 TYR B O 1
ATOM 1045 N N . VAL B 1 16 ? 2.094 -16.891 -11.5 1 94.94 16 VAL B N 1
ATOM 1046 C CA . VAL B 1 16 ? 0.837 -16.562 -12.164 1 94.94 16 VAL B CA 1
ATOM 1047 C C . VAL B 1 16 ? 0.905 -16.969 -13.633 1 94.94 16 VAL B C 1
ATOM 1049 O O . VAL B 1 16 ? 0.013 -17.656 -14.141 1 94.94 16 VAL B O 1
ATOM 1052 N N . VAL B 1 17 ? 1.958 -16.609 -14.32 1 96.12 17 VAL B N 1
ATOM 1053 C CA . VAL B 1 17 ? 2.031 -16.797 -15.766 1 96.12 17 VAL B CA 1
ATOM 1054 C C . VAL B 1 17 ? 2.49 -18.219 -16.078 1 96.12 17 VAL B C 1
ATOM 1056 O O . VAL B 1 17 ? 1.777 -18.969 -16.75 1 96.12 17 VAL B O 1
ATOM 1059 N N . ASP B 1 18 ? 3.6 -18.625 -15.617 1 97.31 18 ASP B N 1
ATOM 1060 C CA . ASP B 1 18 ? 4.215 -19.891 -16.031 1 97.31 18 ASP B CA 1
ATOM 1061 C C . ASP B 1 18 ? 3.529 -21.078 -15.367 1 97.31 18 ASP B C 1
ATOM 1063 O O . ASP B 1 18 ? 3.156 -22.047 -16.047 1 97.31 18 ASP B O 1
ATOM 1067 N N . ASN B 1 19 ? 3.344 -21.016 -14.023 1 96.31 19 ASN B N 1
ATOM 1068 C CA . ASN B 1 19 ? 2.84 -22.172 -13.273 1 96.31 19 ASN B CA 1
ATOM 1069 C C . ASN B 1 19 ? 1.327 -22.094 -13.078 1 96.31 19 ASN B C 1
ATOM 1071 O O . ASN B 1 19 ? 0.686 -23.094 -12.758 1 96.31 19 ASN B O 1
ATOM 1075 N N . LYS B 1 20 ? 0.787 -20.922 -13.25 1 95.38 20 LYS B N 1
ATOM 1076 C CA . LYS B 1 20 ? -0.646 -20.688 -13.094 1 95.38 20 LYS B CA 1
ATOM 1077 C C . LYS B 1 20 ? -1.143 -21.172 -11.734 1 95.38 20 LYS B C 1
ATOM 1079 O O . LYS B 1 20 ? -2.227 -21.75 -11.633 1 95.38 20 LYS B O 1
ATOM 1084 N N . PHE B 1 21 ? -0.242 -21.109 -10.766 1 94.38 21 PHE B N 1
ATOM 1085 C CA . PHE B 1 21 ? -0.558 -21.484 -9.398 1 94.38 21 PHE B CA 1
ATOM 1086 C C . PHE B 1 21 ? -1.498 -20.484 -8.75 1 94.38 21 PHE B C 1
ATOM 1088 O O . PHE B 1 21 ? -2.389 -20.859 -7.984 1 94.38 21 PHE B O 1
ATOM 1095 N N . LEU B 1 22 ? -1.304 -19.25 -9.125 1 93.38 22 LEU B N 1
ATOM 1096 C CA . LEU B 1 22 ? -2.115 -18.172 -8.594 1 93.38 22 LEU B CA 1
ATOM 1097 C C . LEU B 1 22 ? -3.002 -17.562 -9.68 1 93.38 22 LEU B C 1
ATOM 1099 O O . LEU B 1 22 ? -2.643 -17.578 -10.859 1 93.38 22 LEU B O 1
ATOM 1103 N N . SER B 1 23 ? -4.125 -17.062 -9.195 1 94.38 23 SER B N 1
ATOM 1104 C CA . SER B 1 23 ? -4.992 -16.328 -10.109 1 94.38 23 SER B CA 1
ATOM 1105 C C . SER B 1 23 ? -4.312 -15.062 -10.617 1 94.38 23 SER B C 1
ATOM 1107 O O . SER B 1 23 ? -3.486 -14.477 -9.922 1 94.38 23 SER B O 1
ATOM 1109 N N . PRO B 1 24 ? -4.672 -14.656 -11.805 1 95.12 24 PRO B N 1
ATOM 1110 C CA . PRO B 1 24 ? -4.078 -13.422 -12.336 1 95.12 24 PRO B CA 1
ATOM 1111 C C . PRO B 1 24 ? -4.414 -12.195 -11.492 1 95.12 24 PRO B C 1
ATOM 1113 O O . PRO B 1 24 ? -3.623 -11.25 -11.422 1 95.12 24 PRO B O 1
ATOM 1116 N N . ARG B 1 25 ? -5.59 -12.211 -10.938 1 96.56 25 ARG B N 1
ATOM 1117 C CA . ARG B 1 25 ? -5.988 -11.141 -10.031 1 96.56 25 ARG B CA 1
ATOM 1118 C C . ARG B 1 25 ? -5.68 -11.516 -8.586 1 96.56 25 ARG B C 1
ATOM 1120 O O . ARG B 1 25 ? -5.746 -12.688 -8.211 1 96.56 25 ARG B O 1
ATOM 1127 N N . TYR B 1 26 ? -5.402 -10.531 -7.797 1 95.5 26 TYR B N 1
ATOM 1128 C CA . TYR B 1 26 ? -5.141 -10.773 -6.383 1 95.5 26 TYR B CA 1
ATOM 1129 C C . TYR B 1 26 ? -6.379 -11.328 -5.684 1 95.5 26 TYR B C 1
ATOM 1131 O O . TYR B 1 26 ? -7.492 -10.844 -5.91 1 95.5 26 TYR B O 1
ATOM 1139 N N . SER B 1 27 ? -6.066 -12.281 -4.891 1 91.69 27 SER B N 1
ATOM 1140 C CA . SER B 1 27 ? -7.059 -12.828 -3.967 1 91.69 27 SER B CA 1
ATOM 1141 C C . 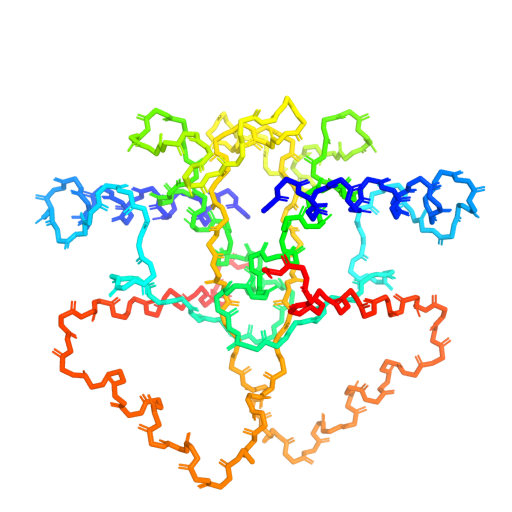SER B 1 27 ? -6.441 -13.109 -2.602 1 91.69 27 SER B C 1
ATOM 1143 O O . SER B 1 27 ? -5.453 -13.836 -2.502 1 91.69 27 SER B O 1
ATOM 1145 N N . SER B 1 28 ? -7.086 -12.523 -1.541 1 89.5 28 SER B N 1
ATOM 1146 C CA . SER B 1 28 ? -6.582 -12.742 -0.189 1 89.5 28 SER B CA 1
ATOM 1147 C C . SER B 1 28 ? -6.727 -14.203 0.224 1 89.5 28 SER B C 1
ATOM 1149 O O . SER B 1 28 ? -6.145 -14.633 1.22 1 89.5 28 SER B O 1
ATOM 1151 N N . LYS B 1 29 ? -7.5 -14.938 -0.542 1 87.75 29 LYS B N 1
ATOM 1152 C CA . LYS B 1 29 ? -7.652 -16.359 -0.273 1 87.75 29 LYS B CA 1
ATOM 1153 C C . LYS B 1 29 ? -6.445 -17.141 -0.772 1 87.75 29 LYS B C 1
ATOM 1155 O O . LYS B 1 29 ? -6.215 -18.281 -0.341 1 87.75 29 LYS B O 1
ATOM 1160 N N . GLU B 1 30 ? -5.773 -16.562 -1.755 1 91.94 30 GLU B N 1
ATOM 1161 C CA . GLU B 1 30 ? -4.664 -17.266 -2.387 1 91.94 30 GLU B CA 1
ATOM 1162 C C . GLU B 1 30 ? -3.32 -16.766 -1.868 1 91.94 30 GLU B C 1
ATOM 1164 O O . GLU B 1 30 ? -2.328 -17.5 -1.886 1 91.94 30 GLU B O 1
ATOM 1169 N N . VAL B 1 31 ? -3.305 -15.531 -1.412 1 91.81 31 VAL B N 1
ATOM 1170 C CA . VAL B 1 31 ? -2.029 -14.891 -1.103 1 91.81 31 VAL B CA 1
ATOM 1171 C C . VAL B 1 31 ? -2.123 -14.172 0.242 1 91.81 31 VAL B C 1
ATOM 1173 O O . VAL B 1 31 ? -2.986 -13.312 0.435 1 91.81 31 VAL B O 1
ATOM 1176 N N . TYR B 1 32 ? -1.307 -14.508 1.16 1 89.94 32 TYR B N 1
ATOM 1177 C CA . TYR B 1 32 ? -1.148 -13.859 2.457 1 89.94 32 TYR B CA 1
ATOM 1178 C C . TYR B 1 32 ? 0.252 -13.281 2.611 1 89.94 32 TYR B C 1
ATOM 1180 O O . TYR B 1 32 ? 1.247 -13.992 2.436 1 89.94 32 TYR B O 1
ATOM 1188 N N . VAL B 1 33 ? 0.343 -12.047 2.951 1 92.25 33 VAL B N 1
ATOM 1189 C CA . VAL B 1 33 ? 1.63 -11.359 2.988 1 92.25 33 VAL B CA 1
ATOM 1190 C C . VAL B 1 33 ? 1.908 -10.859 4.402 1 92.25 33 VAL B C 1
ATOM 1192 O O . VAL B 1 33 ? 1.058 -10.203 5.016 1 92.25 33 VAL B O 1
ATOM 1195 N N . ARG B 1 34 ? 3.102 -11.156 4.848 1 89.94 34 ARG B N 1
ATOM 1196 C CA . ARG B 1 34 ? 3.547 -10.664 6.148 1 89.94 34 ARG B CA 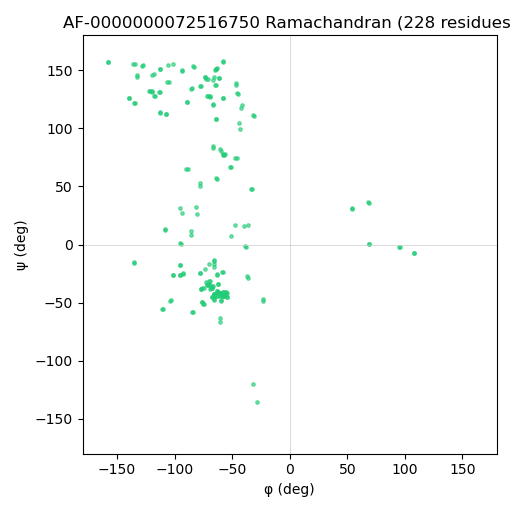1
ATOM 1197 C C . ARG B 1 34 ? 4.941 -10.055 6.059 1 89.94 34 ARG B C 1
ATOM 1199 O O . ARG B 1 34 ? 5.789 -10.547 5.309 1 89.94 34 ARG B O 1
ATOM 1206 N N . ALA B 1 35 ? 5.141 -9.047 6.848 1 89.06 35 ALA B N 1
ATOM 1207 C CA . ALA B 1 35 ? 6.445 -8.398 6.973 1 89.06 35 ALA B CA 1
ATOM 1208 C C . ALA B 1 35 ? 6.777 -8.117 8.438 1 89.06 35 ALA B C 1
ATOM 1210 O O . ALA B 1 35 ? 5.891 -8.117 9.289 1 89.06 35 ALA B O 1
ATOM 1211 N N . THR B 1 36 ? 8.086 -8.008 8.797 1 86.31 36 THR B N 1
ATOM 1212 C CA . THR B 1 36 ? 8.422 -7.449 10.102 1 86.31 36 THR B CA 1
ATOM 1213 C C . THR B 1 36 ? 7.859 -6.039 10.242 1 86.31 36 THR B C 1
ATOM 1215 O O . THR B 1 36 ? 7.668 -5.336 9.25 1 86.31 36 THR B O 1
ATOM 1218 N N . ASP B 1 37 ? 7.684 -5.613 11.438 1 84.88 37 ASP B N 1
ATOM 1219 C CA . ASP B 1 37 ? 6.965 -4.367 11.688 1 84.88 37 ASP B CA 1
ATOM 1220 C C . ASP B 1 37 ? 7.918 -3.174 11.672 1 84.88 37 ASP B C 1
ATOM 1222 O O . ASP B 1 37 ? 8.141 -2.541 12.711 1 84.88 37 ASP B O 1
ATOM 1226 N N . THR B 1 38 ? 8.508 -2.852 10.609 1 88.38 38 THR B N 1
ATOM 1227 C CA . THR B 1 38 ? 9.281 -1.638 10.375 1 88.38 38 THR B CA 1
ATOM 1228 C C . THR B 1 38 ? 8.82 -0.937 9.102 1 88.38 38 THR B C 1
ATOM 1230 O O . THR B 1 38 ? 8.289 -1.577 8.188 1 88.38 38 THR B O 1
ATOM 1233 N N . ASN B 1 39 ? 9 0.344 9.008 1 92 39 ASN B N 1
ATOM 1234 C CA . ASN B 1 39 ? 8.617 1.107 7.82 1 92 39 ASN B CA 1
ATOM 1235 C C . ASN B 1 39 ? 9.242 0.53 6.555 1 92 39 ASN B C 1
ATOM 1237 O O . ASN B 1 39 ? 8.562 0.364 5.543 1 92 39 ASN B O 1
ATOM 1241 N N . ARG B 1 40 ? 10.469 0.234 6.664 1 93.12 40 ARG B N 1
ATOM 1242 C CA . ARG B 1 40 ? 11.219 -0.209 5.492 1 93.12 40 ARG B CA 1
ATOM 1243 C C . ARG B 1 40 ? 10.695 -1.548 4.984 1 93.12 40 ARG B C 1
ATOM 1245 O O . ARG B 1 40 ? 10.461 -1.714 3.785 1 93.12 40 ARG B O 1
ATOM 1252 N N . THR B 1 41 ? 10.484 -2.516 5.836 1 93.81 41 THR B N 1
ATOM 1253 C CA . THR B 1 41 ? 10.094 -3.85 5.387 1 93.81 41 THR B CA 1
ATOM 1254 C C . THR B 1 41 ? 8.664 -3.848 4.855 1 93.81 41 THR B C 1
ATOM 1256 O O . THR B 1 41 ? 8.344 -4.566 3.906 1 93.81 41 THR B O 1
ATOM 1259 N N . ILE B 1 42 ? 7.875 -3.07 5.441 1 94.94 42 ILE B N 1
ATOM 1260 C CA . ILE B 1 42 ? 6.496 -2.965 4.98 1 94.94 42 ILE B CA 1
ATOM 1261 C C . ILE B 1 42 ? 6.465 -2.324 3.594 1 94.94 42 ILE B C 1
ATOM 1263 O O . ILE B 1 42 ? 5.824 -2.846 2.676 1 94.94 42 ILE B O 1
ATOM 1267 N N . VAL B 1 43 ? 7.211 -1.272 3.398 1 97.81 43 VAL B N 1
ATOM 1268 C CA . VAL B 1 43 ? 7.262 -0.587 2.113 1 97.81 43 VAL B CA 1
ATOM 1269 C C . VAL B 1 43 ? 7.914 -1.492 1.069 1 97.81 43 VAL B C 1
ATOM 1271 O O . VAL B 1 43 ? 7.5 -1.511 -0.091 1 97.81 43 VAL B O 1
ATOM 1274 N N . SER B 1 44 ? 8.914 -2.266 1.541 1 96.88 44 SER B N 1
ATOM 1275 C CA . SER B 1 44 ? 9.523 -3.242 0.646 1 96.88 44 SER B CA 1
ATOM 1276 C C . SER B 1 44 ? 8.5 -4.266 0.166 1 96.88 44 SER B C 1
ATOM 1278 O O . SER B 1 44 ? 8.438 -4.582 -1.024 1 96.88 44 SER B O 1
ATOM 1280 N N . ALA B 1 45 ? 7.676 -4.727 1.047 1 97 45 ALA B N 1
ATOM 1281 C CA . ALA B 1 45 ? 6.633 -5.688 0.696 1 97 45 ALA B CA 1
ATOM 1282 C C . ALA B 1 45 ? 5.602 -5.059 -0.239 1 97 45 ALA B C 1
ATOM 1284 O O . ALA B 1 45 ? 5.188 -5.68 -1.221 1 97 45 ALA B O 1
ATOM 1285 N N . LEU B 1 46 ? 5.168 -3.83 0.05 1 97.94 46 LEU B N 1
ATOM 1286 C CA . LEU B 1 46 ? 4.238 -3.117 -0.821 1 97.94 46 LEU B CA 1
ATOM 1287 C C . LEU B 1 46 ? 4.816 -2.969 -2.225 1 97.94 46 LEU B C 1
ATOM 1289 O O . LEU B 1 46 ? 4.105 -3.145 -3.215 1 97.94 46 LEU B O 1
ATOM 1293 N N . SER B 1 47 ? 6.078 -2.688 -2.297 1 97.69 47 SER B N 1
ATOM 1294 C CA . SER B 1 47 ? 6.746 -2.52 -3.584 1 97.69 47 SER B CA 1
ATOM 1295 C C . SER B 1 47 ? 6.781 -3.83 -4.363 1 97.69 47 SER B C 1
ATOM 1297 O O . SER B 1 47 ? 6.586 -3.844 -5.578 1 97.69 47 SER B O 1
ATOM 1299 N N . ASN B 1 48 ? 7.082 -4.891 -3.676 1 97.19 48 ASN B N 1
ATOM 1300 C CA . ASN B 1 48 ? 7.027 -6.215 -4.289 1 97.19 48 ASN B CA 1
ATOM 1301 C C . ASN B 1 48 ? 5.645 -6.512 -4.859 1 97.19 48 ASN B C 1
ATOM 1303 O O . ASN B 1 48 ? 5.523 -6.992 -5.988 1 97.19 48 ASN B O 1
ATOM 1307 N N . LEU B 1 49 ? 4.617 -6.184 -4.109 1 97.69 49 LEU B N 1
ATOM 1308 C CA . LEU B 1 49 ? 3.236 -6.473 -4.484 1 97.69 49 LEU B CA 1
ATOM 1309 C C . LEU B 1 49 ? 2.803 -5.609 -5.664 1 97.69 49 LEU B C 1
ATOM 1311 O O . LEU B 1 49 ? 1.975 -6.027 -6.473 1 97.69 49 LEU B O 1
ATOM 1315 N N . VAL B 1 50 ? 3.326 -4.41 -5.793 1 97.75 50 VAL B N 1
ATOM 1316 C CA . VAL B 1 50 ? 3.107 -3.605 -6.992 1 97.75 50 VAL B CA 1
ATOM 1317 C C . VAL B 1 50 ? 3.594 -4.367 -8.219 1 97.75 50 VAL B C 1
ATOM 1319 O O . VAL B 1 50 ? 2.926 -4.375 -9.258 1 97.75 50 VAL B O 1
ATOM 1322 N N . GLY B 1 51 ? 4.742 -4.953 -8.086 1 97.25 51 GLY B N 1
ATOM 1323 C CA . GLY B 1 51 ? 5.238 -5.762 -9.195 1 97.25 51 GLY B CA 1
ATOM 1324 C C . GLY B 1 51 ? 4.359 -6.957 -9.5 1 97.25 51 GLY B C 1
ATOM 1325 O O . GLY B 1 51 ? 4.117 -7.273 -10.664 1 97.25 51 GLY B O 1
ATOM 1326 N N . MET B 1 52 ? 3.857 -7.594 -8.492 1 96.62 52 MET B N 1
ATOM 1327 C CA . MET B 1 52 ? 3.102 -8.828 -8.664 1 96.62 52 MET B CA 1
ATOM 1328 C C . MET B 1 52 ? 1.691 -8.547 -9.164 1 96.62 52 MET B C 1
ATOM 1330 O O . MET B 1 52 ? 1.155 -9.289 -9.984 1 96.62 52 MET B O 1
ATOM 1334 N N . PHE B 1 53 ? 1.094 -7.402 -8.602 1 96.88 53 PHE B N 1
ATOM 1335 C CA . PHE B 1 53 ? -0.343 -7.258 -8.812 1 96.88 53 PHE B CA 1
ATOM 1336 C C . PHE B 1 53 ? -0.694 -5.836 -9.219 1 96.88 53 PHE B C 1
ATOM 1338 O O . PHE B 1 53 ? -1.839 -5.551 -9.578 1 96.88 53 PHE B O 1
ATOM 1345 N N . GLY B 1 54 ? 0.181 -4.883 -9.047 1 91.94 54 GLY B N 1
ATOM 1346 C CA . GLY B 1 54 ? -0.116 -3.473 -9.234 1 91.94 54 GLY B CA 1
ATOM 1347 C C . GLY B 1 54 ? 0.208 -2.973 -10.625 1 91.94 54 GLY B C 1
ATOM 1348 O O . GLY B 1 54 ? 0.432 -1.776 -10.828 1 91.94 54 GLY B O 1
ATOM 1349 N N . GLN B 1 55 ? 0.219 -3.684 -11.68 1 83.56 55 GLN B N 1
ATOM 1350 C CA . GLN B 1 55 ? 0.551 -3.273 -13.039 1 83.56 55 GLN B CA 1
ATOM 1351 C C . GLN B 1 55 ? -0.71 -3.051 -13.867 1 83.56 55 GLN B C 1
ATOM 1353 O O . GLN B 1 55 ? -1.759 -3.631 -13.578 1 83.56 55 GLN B O 1
ATOM 1358 N N . GLN B 1 56 ? -0.524 -2.262 -14.812 1 84.06 56 GLN B N 1
ATOM 1359 C CA . GLN B 1 56 ? -1.636 -1.98 -15.719 1 84.06 56 GLN B CA 1
ATOM 1360 C C . GLN B 1 56 ? -1.921 -3.172 -16.625 1 84.06 56 GLN B C 1
ATOM 1362 O O . GLN B 1 56 ? -1.016 -3.943 -16.953 1 84.06 56 GLN B O 1
ATOM 1367 N N . ASP B 1 57 ? -3.104 -3.449 -16.906 1 84.56 57 ASP B N 1
ATOM 1368 C CA . ASP B 1 57 ? -3.572 -4.375 -17.938 1 84.56 57 ASP B CA 1
ATOM 1369 C C . ASP B 1 57 ? -3.234 -5.82 -17.562 1 84.56 57 ASP B C 1
ATOM 1371 O O . ASP B 1 57 ? -2.771 -6.586 -18.406 1 84.56 57 ASP B O 1
ATOM 1375 N N . ILE B 1 58 ? -3.271 -6.18 -16.359 1 88.38 58 ILE B N 1
ATOM 1376 C CA . ILE B 1 58 ? -2.998 -7.559 -15.961 1 88.38 58 ILE B CA 1
ATOM 1377 C C . ILE B 1 58 ? -4.293 -8.234 -15.516 1 88.38 58 ILE B C 1
ATOM 1379 O O . ILE B 1 58 ? -4.266 -9.297 -14.891 1 88.38 58 ILE B O 1
ATOM 1383 N N . GLY B 1 59 ? -5.348 -7.602 -15.82 1 91.06 59 GLY B N 1
ATOM 1384 C CA . GLY B 1 59 ? -6.617 -8.297 -15.695 1 91.06 59 GLY B CA 1
ATOM 1385 C C . GLY B 1 59 ? -7.453 -7.816 -14.523 1 91.06 59 GLY B C 1
ATOM 1386 O O . GLY B 1 59 ? -8.602 -8.227 -14.367 1 91.06 59 GLY B O 1
ATOM 1387 N N . HIS B 1 60 ? -6.875 -6.965 -13.703 1 95.12 60 HIS B N 1
ATOM 1388 C CA . HIS B 1 60 ? -7.648 -6.438 -12.586 1 95.12 60 HIS B CA 1
ATOM 1389 C C . HIS B 1 60 ? -8.836 -5.613 -13.07 1 95.12 60 HIS B C 1
ATOM 1391 O O . HIS B 1 60 ? -8.781 -5.023 -14.156 1 95.12 60 HIS B O 1
ATOM 1397 N N . LYS B 1 61 ? -9.859 -5.598 -12.258 1 95.19 61 LYS B N 1
ATOM 1398 C CA . LYS B 1 61 ? -11.117 -4.98 -12.664 1 95.19 61 LYS B CA 1
ATOM 1399 C C . LYS B 1 61 ? -11.422 -3.738 -11.828 1 95.19 61 LYS B C 1
ATOM 1401 O O . LYS B 1 61 ? -11.422 -3.803 -10.594 1 95.19 61 LYS B O 1
ATOM 1406 N N . PRO B 1 62 ? -11.773 -2.629 -12.516 1 94.69 62 PRO B N 1
ATOM 1407 C CA . PRO B 1 62 ? -12.18 -1.431 -11.781 1 94.69 62 PRO B CA 1
ATOM 1408 C C . PRO B 1 62 ? -13.43 -1.661 -10.922 1 94.69 62 PRO B C 1
ATOM 1410 O O . PRO B 1 62 ? -14.336 -2.389 -11.336 1 94.69 62 PRO B O 1
ATOM 1413 N N . ASP B 1 63 ? -13.477 -1.029 -9.734 1 95.62 63 ASP B N 1
ATOM 1414 C CA . ASP B 1 63 ? -14.578 -1.056 -8.789 1 95.62 63 ASP B CA 1
ATOM 1415 C C . ASP B 1 63 ? -14.734 -2.438 -8.156 1 95.62 63 ASP B C 1
ATOM 1417 O O . ASP B 1 63 ? -15.656 -2.672 -7.375 1 95.62 63 ASP B O 1
ATOM 1421 N N . ILE B 1 64 ? -13.914 -3.369 -8.492 1 94.81 64 ILE B N 1
ATOM 1422 C CA . ILE B 1 64 ? -13.812 -4.656 -7.805 1 94.81 64 ILE B CA 1
ATOM 1423 C C . ILE B 1 64 ? -12.484 -4.742 -7.066 1 94.81 64 ILE B C 1
ATOM 1425 O O . ILE B 1 64 ? -12.453 -4.855 -5.836 1 94.81 64 ILE B O 1
ATOM 1429 N N . ASP B 1 65 ? -11.398 -4.539 -7.82 1 96.25 65 ASP B N 1
ATOM 1430 C CA . ASP B 1 65 ? -10.062 -4.695 -7.262 1 96.25 65 ASP B CA 1
ATOM 1431 C C . ASP B 1 65 ? -9.492 -3.35 -6.801 1 96.25 65 ASP B C 1
ATOM 1433 O O . ASP B 1 65 ? -8.609 -3.303 -5.945 1 96.25 65 ASP B O 1
ATOM 1437 N N . PHE B 1 66 ? -9.961 -2.266 -7.406 1 96.56 66 PHE B N 1
ATOM 1438 C CA . PHE B 1 66 ? -9.609 -0.882 -7.113 1 96.56 66 PHE B CA 1
ATOM 1439 C C . PHE B 1 66 ? -10.703 0.068 -7.594 1 96.56 66 PHE B C 1
ATOM 1441 O O . PHE B 1 66 ? -11.516 -0.294 -8.445 1 96.56 66 PHE B O 1
ATOM 1448 N N . PRO B 1 67 ? -10.797 1.255 -7.039 1 95.75 67 PRO B N 1
ATOM 1449 C CA . PRO B 1 67 ? -11.867 2.152 -7.469 1 95.75 67 PRO B CA 1
ATOM 1450 C C . PRO B 1 67 ? -11.617 2.754 -8.852 1 95.75 67 PRO B C 1
ATOM 1452 O O . PRO B 1 67 ? -10.469 3.057 -9.195 1 95.75 67 PRO B O 1
ATOM 1455 N N . SER B 1 68 ? -12.758 2.914 -9.617 1 93.5 68 SER B N 1
ATOM 1456 C CA . SER B 1 68 ? -12.703 3.639 -10.883 1 93.5 68 SER B CA 1
ATOM 1457 C C . SER B 1 68 ? -12.672 5.148 -10.656 1 93.5 68 SER B C 1
ATOM 1459 O O . SER B 1 68 ? -13.609 5.852 -11.023 1 93.5 68 SER B O 1
ATOM 1461 N N . ALA B 1 69 ? -11.805 5.652 -9.875 1 94.75 69 ALA B N 1
ATOM 1462 C CA . ALA B 1 69 ? -11.672 7.074 -9.562 1 94.75 69 ALA B CA 1
ATOM 1463 C C . ALA B 1 69 ? -10.445 7.676 -10.242 1 94.75 69 ALA B C 1
ATOM 1465 O O . ALA B 1 69 ? -9.391 7.043 -10.297 1 94.75 69 ALA B O 1
ATOM 1466 N N . ALA B 1 70 ? -10.625 8.938 -10.758 1 91.62 70 ALA B N 1
ATOM 1467 C CA . ALA B 1 70 ? -9.555 9.602 -11.5 1 91.62 70 ALA B CA 1
ATOM 1468 C C . ALA B 1 70 ? -8.336 9.844 -10.617 1 91.62 70 ALA B C 1
ATOM 1470 O O . ALA B 1 70 ? -7.203 9.875 -11.102 1 91.62 70 ALA B O 1
ATOM 1471 N N . ASP B 1 71 ? -8.57 9.938 -9.367 1 93.62 71 ASP B N 1
ATOM 1472 C CA . ASP B 1 71 ? -7.48 10.312 -8.477 1 93.62 71 ASP B CA 1
ATOM 1473 C C . ASP B 1 71 ? -6.816 9.078 -7.871 1 93.62 71 ASP B C 1
ATOM 1475 O O . ASP B 1 71 ? -5.852 9.195 -7.113 1 93.62 71 ASP B O 1
ATOM 1479 N N . TRP B 1 72 ? -7.297 7.898 -8.258 1 96.5 72 TRP B N 1
ATOM 1480 C CA . TRP B 1 72 ? -6.637 6.668 -7.832 1 96.5 72 TRP B CA 1
ATOM 1481 C C . TRP B 1 72 ? -5.379 6.41 -8.648 1 96.5 72 TRP B C 1
ATOM 1483 O O . TRP B 1 72 ? -5.375 6.598 -9.867 1 96.5 72 TRP B O 1
ATOM 1493 N N . PRO B 1 73 ? -4.277 6.012 -8 1 96.5 73 PRO B N 1
ATOM 1494 C CA . PRO B 1 73 ? -3.074 5.73 -8.789 1 96.5 73 PRO B CA 1
ATOM 1495 C C . PRO B 1 73 ? -3.301 4.66 -9.852 1 96.5 73 PRO B C 1
ATOM 1497 O O . PRO B 1 73 ? -3.736 3.549 -9.531 1 96.5 73 PRO B O 1
ATOM 1500 N N . VAL B 1 74 ? -2.99 4.98 -11.023 1 93.81 74 VAL B N 1
ATOM 1501 C CA . VAL B 1 74 ? -3.277 4.09 -12.141 1 93.81 74 VAL B CA 1
ATOM 1502 C C . VAL B 1 74 ? -2.439 2.818 -12.023 1 93.81 74 VAL B C 1
ATOM 1504 O O . VAL B 1 74 ? -1.208 2.881 -11.969 1 93.81 74 VAL B O 1
ATOM 1507 N N . GLY B 1 75 ? -3.113 1.696 -11.938 1 94.12 75 GLY B N 1
ATOM 1508 C CA . GLY B 1 75 ? -2.41 0.425 -11.867 1 94.12 75 GLY B CA 1
ATOM 1509 C C . GLY B 1 75 ? -2.217 -0.068 -10.445 1 94.12 75 GLY B C 1
ATOM 1510 O O . GLY B 1 75 ? -1.701 -1.167 -10.227 1 94.12 75 GLY B O 1
ATOM 1511 N N . PHE B 1 76 ? -2.645 0.671 -9.469 1 97.44 76 PHE B N 1
ATOM 1512 C CA . PHE B 1 76 ? -2.432 0.267 -8.078 1 97.44 76 PHE B CA 1
ATOM 1513 C C . PHE B 1 76 ? -3.586 -0.595 -7.586 1 97.44 76 PHE B C 1
ATOM 1515 O O . PHE B 1 76 ? -4.75 -0.192 -7.668 1 97.44 76 PHE B O 1
ATOM 1522 N N . VAL B 1 77 ? -3.273 -1.729 -7.168 1 97.88 77 VAL B N 1
ATOM 1523 C CA . VAL B 1 77 ? -4.188 -2.637 -6.484 1 97.88 77 VAL B CA 1
ATOM 1524 C C . VAL B 1 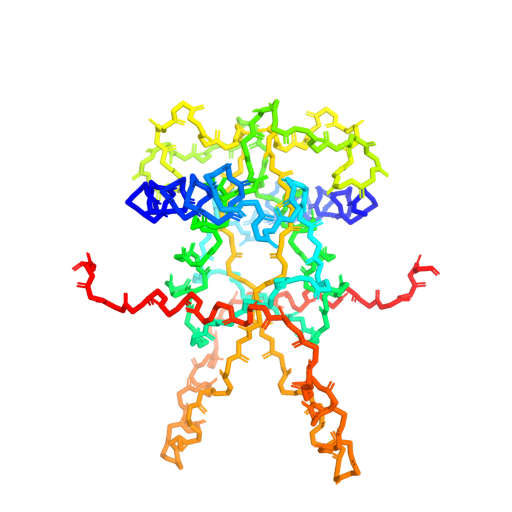77 ? -3.748 -2.809 -5.031 1 97.88 77 VAL B C 1
ATOM 1526 O O . VAL B 1 77 ? -2.682 -3.361 -4.758 1 97.88 77 VAL B O 1
ATOM 1529 N N . PRO B 1 78 ? -4.539 -2.344 -4.062 1 97.75 78 PRO B N 1
ATOM 1530 C CA . PRO B 1 78 ? -4.117 -2.459 -2.666 1 97.75 78 PRO B CA 1
ATOM 1531 C C . PRO B 1 78 ? -4.121 -3.902 -2.164 1 97.75 78 PRO B C 1
ATOM 1533 O O . PRO B 1 78 ? -5.09 -4.637 -2.391 1 97.75 78 PRO B O 1
ATOM 1536 N N . VAL B 1 79 ? -3.037 -4.297 -1.619 1 97.38 79 VAL B N 1
ATOM 1537 C CA . VAL B 1 79 ? -2.875 -5.609 -1.004 1 97.38 79 VAL B CA 1
ATOM 1538 C C . VAL B 1 79 ? -2.461 -5.449 0.457 1 97.38 79 VAL B C 1
ATOM 1540 O O . VAL B 1 79 ? -1.546 -4.684 0.769 1 97.38 79 VAL B O 1
ATOM 1543 N N . ALA B 1 80 ? -3.148 -6.184 1.327 1 96.06 80 ALA B N 1
ATOM 1544 C CA . ALA B 1 80 ? -2.859 -6.074 2.754 1 96.06 80 ALA B CA 1
ATOM 1545 C C . ALA B 1 80 ? -1.516 -6.715 3.092 1 96.06 80 ALA B C 1
ATOM 1547 O O . ALA B 1 80 ? -1.257 -7.863 2.725 1 96.06 80 ALA B O 1
ATOM 1548 N N . VAL B 1 81 ? -0.686 -5.922 3.775 1 95.19 81 VAL B N 1
ATOM 1549 C CA . VAL B 1 81 ? 0.545 -6.441 4.363 1 95.19 81 VAL B CA 1
ATOM 1550 C C . VAL B 1 81 ? 0.4 -6.52 5.883 1 95.19 81 VAL B C 1
ATOM 1552 O O . VAL B 1 81 ? 0.283 -5.492 6.555 1 95.19 81 VAL B O 1
ATOM 1555 N N . HIS B 1 82 ? 0.367 -7.695 6.422 1 90.94 82 HIS B N 1
ATOM 1556 C CA . HIS B 1 82 ? 0.287 -7.914 7.863 1 90.94 82 HIS B CA 1
ATOM 1557 C C . HIS B 1 82 ? 1.667 -7.844 8.508 1 90.94 82 HIS B C 1
ATOM 1559 O O . HIS B 1 82 ? 2.684 -7.98 7.824 1 90.94 82 HIS B O 1
ATOM 1565 N N . THR B 1 83 ? 1.679 -7.473 9.773 1 87.25 83 THR B N 1
ATOM 1566 C CA . THR B 1 83 ? 2.99 -7.371 10.406 1 87.25 83 THR B CA 1
ATOM 1567 C C . THR B 1 83 ? 3.107 -8.352 11.57 1 87.25 83 THR B C 1
ATOM 1569 O O . THR B 1 83 ? 2.102 -8.703 12.195 1 87.25 83 THR B O 1
ATOM 1572 N N . LEU B 1 84 ? 4.234 -8.852 11.805 1 77.38 84 LEU B N 1
ATOM 1573 C CA . LEU B 1 84 ? 4.574 -9.672 12.961 1 77.38 84 LEU B CA 1
ATOM 1574 C C . LEU B 1 84 ? 4.977 -8.797 14.148 1 77.38 84 LEU B C 1
ATOM 1576 O O . LEU B 1 84 ? 5.477 -7.684 13.961 1 77.38 84 LEU B O 1
ATOM 1580 N N . ASP B 1 85 ? 4.371 -9.195 15.359 1 60.31 85 ASP B N 1
ATOM 1581 C CA . ASP B 1 85 ? 4.812 -8.477 16.547 1 60.31 85 ASP B CA 1
ATOM 1582 C C . ASP B 1 85 ? 6.332 -8.32 16.578 1 60.31 85 ASP B C 1
ATOM 1584 O O . ASP B 1 85 ? 7.051 -9.18 16.062 1 60.31 85 ASP B O 1
ATOM 1588 N N . LYS B 1 86 ? 6.656 -7.035 16.797 1 52 86 LYS B N 1
ATOM 1589 C CA . LYS B 1 86 ? 8.086 -6.98 17.094 1 52 86 LYS B CA 1
ATOM 1590 C C . LYS B 1 86 ? 8.492 -8.125 18.016 1 52 86 LYS B C 1
ATOM 1592 O O . LYS B 1 86 ? 7.707 -8.562 18.859 1 52 86 LYS B O 1
ATOM 1597 N N . PRO B 1 87 ? 9.367 -8.992 17.656 1 42.22 87 PRO B N 1
ATOM 1598 C CA . PRO B 1 87 ? 9.719 -9.859 18.781 1 42.22 87 PRO B CA 1
ATOM 1599 C C . PRO B 1 87 ? 9.641 -9.133 20.125 1 42.22 87 PRO B C 1
ATOM 1601 O O . PRO B 1 87 ? 9.867 -7.926 20.188 1 42.22 87 PRO B O 1
ATOM 1604 N N . THR B 1 88 ? 8.594 -9.562 21 1 38.56 88 THR B N 1
ATOM 1605 C CA . THR B 1 88 ? 8.812 -9.094 22.375 1 38.56 88 THR B CA 1
ATOM 1606 C C . THR B 1 88 ? 10.305 -9.023 22.688 1 38.56 88 THR B C 1
ATOM 1608 O O . THR B 1 88 ? 10.953 -10.055 22.891 1 38.56 88 THR B O 1
ATOM 1611 N N . ASP B 1 89 ? 11.156 -8.594 22.125 1 34.78 89 ASP B N 1
ATOM 1612 C CA . ASP B 1 89 ? 12.281 -8.312 23.016 1 34.78 89 ASP B CA 1
ATOM 1613 C C . ASP B 1 89 ? 11.805 -7.664 24.312 1 34.78 89 ASP B C 1
ATOM 1615 O O . ASP B 1 89 ? 11.031 -6.699 24.281 1 34.78 89 ASP B O 1
ATOM 1619 N N . TYR B 1 90 ? 11.656 -8.461 25.484 1 34.97 90 TYR B N 1
ATOM 1620 C CA . TYR B 1 90 ? 11.469 -7.957 26.844 1 34.97 90 TYR B CA 1
ATOM 1621 C C . TYR B 1 90 ? 12.008 -6.535 26.969 1 34.97 90 TYR B C 1
ATOM 1623 O O . TYR B 1 90 ? 11.703 -5.844 27.953 1 34.97 90 TYR B O 1
ATOM 1631 N N . VAL B 1 91 ? 13.203 -6.293 26.5 1 31.36 91 VAL B N 1
ATOM 1632 C CA . VAL B 1 91 ? 13.828 -5.016 26.828 1 31.36 91 VAL B CA 1
ATOM 1633 C C . VAL B 1 91 ? 13.188 -3.896 26.016 1 31.36 91 VAL B C 1
ATOM 1635 O O . VAL B 1 91 ? 13.297 -2.721 26.359 1 31.36 91 VAL B O 1
ATOM 1638 N N . SER B 1 92 ? 12.867 -4.199 24.781 1 33.22 92 SER B N 1
ATOM 1639 C CA . SER B 1 92 ? 12.688 -3.01 23.953 1 33.22 92 SER B CA 1
ATOM 1640 C C . SER B 1 92 ? 11.273 -2.461 24.078 1 33.22 92 SER B C 1
ATOM 1642 O O . SER B 1 92 ? 10.695 -1.994 23.094 1 33.22 92 SER B O 1
ATOM 1644 N N . ASN B 1 93 ? 10.469 -2.926 24.938 1 34.84 93 ASN B N 1
ATOM 1645 C CA . ASN B 1 93 ? 9.258 -2.193 25.281 1 34.84 93 ASN B CA 1
ATOM 1646 C C . ASN B 1 93 ? 9.492 -0.686 25.297 1 34.84 93 ASN B C 1
ATOM 1648 O O . ASN B 1 93 ? 8.562 0.094 25.5 1 34.84 93 ASN B O 1
ATOM 1652 N N . THR B 1 94 ? 10.781 -0.392 25.578 1 30.2 94 THR B N 1
ATOM 1653 C CA . THR B 1 94 ? 11.07 1.006 25.875 1 30.2 94 THR B CA 1
ATOM 1654 C C . THR B 1 94 ? 10.93 1.862 24.625 1 30.2 94 THR B C 1
ATOM 1656 O O . THR B 1 94 ? 10.742 3.078 24.703 1 30.2 94 THR B O 1
ATOM 1659 N N . CYS B 1 95 ? 11.406 1.183 23.531 1 31.14 95 CYS B N 1
ATOM 1660 C CA . CYS B 1 95 ? 11.578 2.197 22.5 1 31.14 95 CYS B CA 1
ATOM 1661 C C . CYS B 1 95 ? 10.234 2.688 21.969 1 31.14 95 CYS B C 1
ATOM 1663 O O . CYS B 1 95 ? 10.172 3.684 21.25 1 31.14 95 CYS B O 1
ATOM 1665 N N . PHE B 1 96 ? 9.344 1.764 21.922 1 33.22 96 PHE B N 1
ATOM 1666 C CA . PHE B 1 96 ? 8.117 2.371 21.422 1 33.22 96 PHE B CA 1
ATOM 1667 C C . PHE B 1 96 ? 7.684 3.521 22.328 1 33.22 96 PHE B C 1
ATOM 1669 O O . PHE B 1 96 ? 6.77 4.277 21.984 1 33.22 96 PHE B O 1
ATOM 1676 N N . ARG B 1 97 ? 8.148 3.465 23.594 1 31.84 97 ARG B N 1
ATOM 1677 C CA . ARG B 1 97 ? 7.902 4.598 24.484 1 31.84 97 ARG B CA 1
ATOM 1678 C C . ARG B 1 97 ? 8.438 5.891 23.875 1 31.84 97 ARG B C 1
ATOM 1680 O O . ARG B 1 97 ? 7.973 6.98 24.219 1 31.84 97 ARG B O 1
ATOM 1687 N N . TYR B 1 98 ? 9.648 5.68 23.281 1 31.47 98 TYR B N 1
ATOM 1688 C CA . TYR B 1 98 ? 10.211 6.977 22.922 1 31.47 98 TYR B CA 1
ATOM 1689 C C . TYR B 1 98 ? 9.375 7.66 21.859 1 31.47 98 TYR B C 1
ATOM 1691 O O . TYR B 1 98 ? 9.805 8.641 21.25 1 31.47 98 TYR B O 1
ATOM 1699 N N . CYS B 1 99 ? 8.516 6.906 21.188 1 34.78 99 CYS B N 1
ATOM 1700 C CA . CYS B 1 99 ? 7.637 7.855 20.5 1 34.78 99 CYS B CA 1
ATOM 1701 C C . CYS B 1 99 ? 7.152 8.93 21.469 1 34.78 99 CYS B C 1
ATOM 1703 O O . CYS B 1 99 ? 5.969 8.977 21.812 1 34.78 99 CYS B O 1
ATOM 1705 N N . ASN B 1 100 ? 7.801 9.125 22.656 1 31.31 100 ASN B N 1
ATOM 1706 C CA . ASN B 1 100 ? 7.426 10.234 23.531 1 31.31 100 ASN B CA 1
ATOM 1707 C C . ASN B 1 100 ? 6.848 11.406 22.734 1 31.31 100 ASN B C 1
ATOM 1709 O O . ASN B 1 100 ? 6.898 11.414 21.516 1 31.31 100 ASN B O 1
ATOM 1713 N N . PHE B 1 101 ? 7.348 12.773 23.125 1 31.22 101 PHE B N 1
ATOM 1714 C CA . PHE B 1 101 ? 6.918 14.164 23.062 1 31.22 101 PHE B CA 1
ATOM 1715 C C . PHE B 1 101 ? 6.934 14.672 21.625 1 31.22 101 PHE B C 1
ATOM 1717 O O . PHE B 1 101 ? 6.836 15.875 21.391 1 31.22 101 PHE B O 1
ATOM 1724 N N . TYR B 1 102 ? 7.594 14.023 20.672 1 35.03 102 TYR B N 1
ATOM 1725 C CA . TYR B 1 102 ? 7.578 14.922 19.531 1 35.03 102 TYR B CA 1
ATOM 1726 C C . TYR B 1 102 ? 6.16 15.117 19 1 35.03 102 TYR B C 1
ATOM 1728 O O . TYR B 1 102 ? 5.293 14.266 19.219 1 35.03 102 TYR B O 1
ATOM 1736 N N . GLY B 1 103 ? 5.789 16.297 18.531 1 35.81 103 GLY B N 1
ATOM 1737 C CA . GLY B 1 103 ? 4.629 16.781 17.812 1 35.81 103 GLY B CA 1
ATOM 1738 C C . GLY B 1 103 ? 4.125 15.805 16.75 1 35.81 103 GLY B C 1
ATOM 1739 O O . GLY B 1 103 ? 3.529 16.219 15.758 1 35.81 103 GLY B O 1
ATOM 1740 N N . GLU B 1 104 ? 4.594 14.625 16.906 1 41.28 104 GLU B N 1
ATOM 1741 C CA . GLU B 1 104 ? 4.074 13.719 15.883 1 41.28 104 GLU B CA 1
ATOM 1742 C C . GLU B 1 104 ? 2.562 13.562 16.016 1 41.28 104 GLU B C 1
ATOM 1744 O O . GLU B 1 104 ? 2.039 13.391 17.109 1 41.28 104 GLU B O 1
ATOM 1749 N N . VAL B 1 105 ? 1.929 14.109 15.133 1 41.44 105 VAL B N 1
ATOM 1750 C CA . VAL B 1 105 ? 0.519 13.766 14.969 1 41.44 105 VAL B CA 1
ATOM 1751 C C . VAL B 1 105 ? 0.376 12.266 14.711 1 41.44 105 VAL B C 1
ATOM 1753 O O . VAL B 1 105 ? 0.894 11.75 13.719 1 41.44 105 VAL B O 1
ATOM 1756 N N . SER B 1 106 ? 0.508 11.5 15.781 1 43.28 106 SER B N 1
ATOM 1757 C CA . SER B 1 106 ? 0.001 10.156 15.562 1 43.28 106 SER B CA 1
ATOM 1758 C C . SER B 1 106 ? -1.454 10.172 15.109 1 43.28 106 SER B C 1
ATOM 1760 O O . SER B 1 106 ? -2.326 10.672 15.82 1 43.28 106 SER B O 1
ATOM 1762 N N . ALA B 1 107 ? -1.698 10.461 13.922 1 39.81 107 ALA B N 1
ATOM 1763 C CA . ALA B 1 107 ? -3.066 10.281 13.438 1 39.81 107 ALA B CA 1
ATOM 1764 C C . ALA B 1 107 ? -3.445 8.805 13.398 1 39.81 107 ALA B C 1
ATOM 1766 O O . ALA B 1 107 ? -2.803 8.016 12.703 1 39.81 107 ALA B O 1
ATOM 1767 N N . LEU B 1 108 ? -3.857 8.258 14.492 1 37.97 108 LEU B N 1
ATOM 1768 C CA . LEU B 1 108 ? -4.59 7 14.398 1 37.97 108 LEU B CA 1
ATOM 1769 C C . LEU B 1 108 ? -5.652 7.07 13.305 1 37.97 108 LEU B C 1
ATOM 1771 O O . LEU B 1 108 ? -6.621 7.82 13.422 1 37.97 108 LEU B O 1
ATOM 1775 N N . ILE B 1 109 ? -5.281 7.023 12.094 1 40.97 109 ILE B N 1
ATOM 1776 C CA . ILE B 1 109 ? -6.332 6.766 11.109 1 40.97 109 ILE B CA 1
ATOM 1777 C C . ILE B 1 109 ? -7.113 5.516 11.516 1 40.97 109 ILE B C 1
ATOM 1779 O O . ILE B 1 109 ? -6.617 4.395 11.383 1 40.97 109 ILE B O 1
ATOM 1783 N N . VAL B 1 110 ? -7.816 5.605 12.609 1 37.56 110 VAL B N 1
ATOM 1784 C CA . VAL B 1 110 ? -8.734 4.52 12.93 1 37.56 110 VAL B CA 1
ATOM 1785 C C . VAL B 1 110 ? -9.773 4.379 11.812 1 37.56 110 VAL B C 1
ATOM 1787 O O . VAL B 1 110 ? -10.609 5.266 11.617 1 37.56 110 VAL B O 1
ATOM 1790 N N . VAL B 1 111 ? -9.453 3.705 10.758 1 40.5 111 VAL B N 1
ATOM 1791 C CA . VAL B 1 111 ? -10.438 3.352 9.742 1 40.5 111 VAL B CA 1
ATOM 1792 C C . VAL B 1 111 ? -11.484 2.408 10.336 1 40.5 111 VAL B C 1
ATOM 1794 O O . VAL B 1 111 ? -11.188 1.238 10.594 1 40.5 111 VAL B O 1
ATOM 1797 N N . GLY B 1 112 ? -12.094 2.896 11.375 1 35.88 112 GLY B N 1
ATOM 1798 C CA . GLY B 1 112 ? -13.148 2.086 11.977 1 35.88 112 GLY B CA 1
ATOM 1799 C C . GLY B 1 112 ? -14.117 1.519 10.953 1 35.88 112 GLY B C 1
ATOM 1800 O O . GLY B 1 112 ? -14.234 2.039 9.844 1 35.88 112 GLY B O 1
ATOM 1801 N N . ASN B 1 113 ? -14.469 0.152 11.195 1 34.78 113 ASN B N 1
ATOM 1802 C CA . ASN B 1 113 ? -15.516 -0.647 10.57 1 34.78 113 ASN B CA 1
ATOM 1803 C C . ASN B 1 113 ? -16.781 0.172 10.344 1 34.78 113 ASN B C 1
ATOM 1805 O O . ASN B 1 113 ? -17.859 -0.388 10.141 1 34.78 113 ASN B O 1
ATOM 1809 N N . MET B 1 114 ? -16.828 1.3 10.68 1 31.05 114 MET B N 1
ATOM 1810 C CA . MET B 1 114 ? -18.219 1.734 10.664 1 31.05 114 MET B CA 1
ATOM 1811 C C . MET B 1 114 ? -18.812 1.612 9.266 1 31.05 114 MET B C 1
ATOM 1813 O O . MET B 1 114 ? -20 1.352 9.117 1 31.05 114 MET B O 1
ATOM 1817 N N . PHE B 1 115 ? -18.312 2.346 8.258 1 30.77 115 PHE B N 1
ATOM 1818 C CA . PHE B 1 115 ? -19.188 2.412 7.102 1 30.77 115 PHE B CA 1
ATOM 1819 C C . PHE B 1 115 ? -19.062 1.154 6.246 1 30.77 115 PHE B C 1
ATOM 1821 O O . PHE B 1 115 ? -19.5 1.129 5.098 1 30.77 115 PHE B O 1
ATOM 1828 N N . ALA B 1 116 ? -18.75 0.09 6.578 1 25.5 116 ALA B N 1
ATOM 1829 C CA . ALA B 1 116 ? -19.047 -1.079 5.758 1 25.5 116 ALA B CA 1
ATOM 1830 C C . ALA B 1 116 ? -20.562 -1.309 5.656 1 25.5 116 ALA B C 1
ATOM 1832 O O . ALA B 1 116 ? -21.297 -1.087 6.625 1 25.5 116 ALA B O 1
#

Nearest PDB structures (foldseek):
  3it0-assembly1_A  TM=8.292E-01  e=3.044E-04  Francisella tularensis subsp. holarctica LVS
  7doq-assembly2_D  TM=8.576E-01  e=5.533E-04  Legionella pneumophila
  3it1-assembly1_A  TM=8.373E-01  e=3.970E-04  Francisella tularensis subsp. holarctica LVS
  1rpt-assembly1_A-2  TM=8.683E-01  e=9.410E-04  Rattus norvegicus
  4e3w-assembly1_B  TM=6.846E-01  e=2.495E-04  Francisella tularensis subsp. holarctica LVS